Protein AF-A0A8H3F7N0-F1 (afdb_monomer_lite)

Secondary structure (DSSP, 8-state):
-------------------------------------PPPPPPPPPPPPP---------TT-PPPPPSSPPPSSPPPPTT-S----TTGGGTTSHHHHHHHHHHHTTS-HHHHHHHHHHHHHHS-SHHHHHT--HHHHHHHHGGGS-HHHHHHHHHHHHHHHHHS---TT-BEE-TT-SSTTTTTTS-GGGPSB--TTT--S-EETTTTSTT--HHHHHHHHHHTHHHHHTPPTT---SS--HHHHHHHS-GGGG---SSHHHHHHHHHHHHTTTEEE-TTT--EEEPPHHHHHHHHTT--SEE--SSSSEESS-------

Radius of gyration: 32.96 Å; chains: 1; bounding box: 107×78×88 Å

Structure (mmCIF, N/CA/C/O backbone):
data_AF-A0A8H3F7N0-F1
#
_entry.id   AF-A0A8H3F7N0-F1
#
loop_
_atom_site.group_PDB
_atom_site.id
_atom_site.type_symbol
_atom_site.label_atom_id
_atom_site.label_alt_id
_atom_site.label_comp_id
_atom_site.label_asym_id
_atom_site.label_entity_id
_atom_site.label_seq_id
_atom_site.pdbx_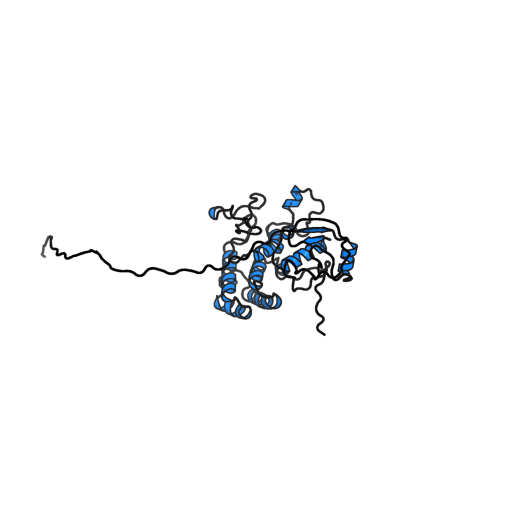PDB_ins_code
_atom_site.Cartn_x
_atom_site.Cartn_y
_atom_site.Cartn_z
_atom_site.occupancy
_atom_site.B_iso_or_equiv
_atom_site.auth_seq_id
_atom_site.auth_comp_id
_atom_site.auth_asym_id
_atom_site.auth_atom_id
_atom_site.pdbx_PDB_model_num
ATOM 1 N N . MET A 1 1 ? -67.479 21.798 58.609 1.00 41.59 1 MET A N 1
ATOM 2 C CA . MET A 1 1 ? -66.137 21.554 58.041 1.00 41.59 1 MET A CA 1
ATOM 3 C C . MET A 1 1 ? -65.987 22.523 56.866 1.00 41.59 1 MET A C 1
ATOM 5 O O . MET A 1 1 ? -66.362 22.165 55.765 1.00 41.59 1 MET A O 1
ATOM 9 N N . SER A 1 2 ? -65.732 23.827 57.047 1.00 33.53 2 SER A N 1
ATOM 10 C CA . SER A 1 2 ? -64.702 24.494 57.881 1.00 33.53 2 SER A CA 1
ATOM 11 C C . SER A 1 2 ? -63.300 24.212 57.307 1.00 33.53 2 SER A C 1
ATOM 13 O O . SER A 1 2 ? -62.931 23.046 57.300 1.00 33.53 2 SER A O 1
ATOM 15 N N . LEU A 1 3 ? -62.494 25.171 56.815 1.00 32.59 3 LEU A N 1
ATOM 16 C CA . LEU A 1 3 ? -62.571 26.650 56.831 1.00 32.59 3 LEU A CA 1
ATOM 17 C C . LEU A 1 3 ? -61.888 27.304 55.597 1.00 32.59 3 LEU A C 1
ATOM 19 O O . LEU A 1 3 ? -61.113 26.666 54.893 1.00 32.59 3 LEU A O 1
ATOM 23 N N . ASN A 1 4 ? -62.169 28.598 55.383 1.00 29.16 4 ASN A N 1
ATOM 24 C CA . ASN A 1 4 ? -61.556 29.494 54.381 1.00 29.16 4 ASN A CA 1
ATOM 25 C C . ASN A 1 4 ? -60.094 29.890 54.690 1.00 29.16 4 ASN A C 1
ATOM 27 O O . ASN A 1 4 ? -59.691 29.834 55.851 1.00 29.16 4 ASN A O 1
ATOM 31 N N . THR A 1 5 ? -59.396 30.452 53.680 1.00 34.06 5 THR A N 1
ATOM 32 C CA . THR A 1 5 ? -58.559 31.702 53.668 1.00 34.06 5 THR A CA 1
ATOM 33 C C . THR A 1 5 ? -57.443 31.546 52.607 1.00 34.06 5 THR A C 1
ATOM 35 O O . THR A 1 5 ? -56.756 30.536 52.645 1.00 34.06 5 THR A O 1
ATOM 38 N N . THR A 1 6 ? -57.149 32.374 51.587 1.00 33.41 6 THR A N 1
ATOM 39 C CA . THR A 1 6 ? -57.412 33.776 51.151 1.00 33.41 6 THR A CA 1
ATOM 40 C C . THR A 1 6 ? -56.150 34.672 51.159 1.00 33.41 6 THR A C 1
ATOM 42 O O . THR A 1 6 ? -55.725 35.126 52.210 1.00 33.41 6 THR A O 1
ATOM 45 N N . ARG A 1 7 ? -55.675 35.019 49.941 1.00 28.33 7 ARG A N 1
ATOM 46 C CA . ARG A 1 7 ? -54.861 36.195 49.496 1.00 28.33 7 ARG A CA 1
ATOM 47 C C . ARG A 1 7 ? -53.417 36.467 50.003 1.00 28.33 7 ARG A C 1
ATOM 49 O O . ARG A 1 7 ? -53.083 36.346 51.169 1.00 28.33 7 ARG A O 1
ATOM 56 N N . ALA A 1 8 ? -52.606 36.987 49.066 1.00 33.06 8 ALA A N 1
ATOM 57 C CA . ALA A 1 8 ? -51.305 37.675 49.243 1.00 33.06 8 ALA A CA 1
ATOM 58 C C . ALA A 1 8 ? -51.489 39.195 49.554 1.00 33.06 8 ALA A C 1
ATOM 60 O O . ALA A 1 8 ? -52.635 39.643 49.416 1.00 33.06 8 ALA A O 1
ATOM 61 N N . PRO A 1 9 ? -50.452 40.029 49.892 1.00 38.28 9 PRO A N 1
ATOM 62 C CA . PRO A 1 9 ? -49.476 40.538 48.883 1.00 38.28 9 PRO A CA 1
ATOM 63 C C . PRO A 1 9 ? -48.077 41.113 49.339 1.00 38.28 9 PRO A C 1
ATOM 65 O O . PRO A 1 9 ? -47.864 41.484 50.481 1.00 38.28 9 PRO A O 1
ATOM 68 N N . ARG A 1 10 ? -47.170 41.298 48.352 1.00 27.52 10 ARG A N 1
ATOM 69 C CA . ARG A 1 10 ? -46.167 42.394 48.092 1.00 27.52 10 ARG A CA 1
ATOM 70 C C . ARG A 1 10 ? -45.321 43.118 49.198 1.00 27.52 10 ARG A C 1
ATOM 72 O O . ARG A 1 10 ? -45.879 43.844 50.007 1.00 27.52 10 ARG A O 1
ATOM 79 N N . ARG A 1 11 ? -44.002 43.243 48.880 1.00 27.66 11 ARG A N 1
ATOM 80 C CA . ARG A 1 11 ? -43.131 44.469 48.690 1.00 27.66 11 ARG A CA 1
ATOM 81 C C . ARG A 1 11 ? -41.960 44.812 49.664 1.00 27.66 11 ARG A C 1
ATOM 83 O O . ARG A 1 11 ? -42.190 45.040 50.839 1.00 27.66 11 ARG A O 1
ATOM 90 N N . SER A 1 12 ? -40.793 45.111 49.044 1.00 26.67 12 SER A N 1
ATOM 91 C CA . SER A 1 12 ? -39.689 46.041 49.456 1.00 26.67 12 SER A CA 1
ATOM 92 C C . SER A 1 12 ? -38.805 45.652 50.670 1.00 26.67 12 SER A C 1
ATOM 94 O O . SER A 1 12 ? -39.272 44.923 51.526 1.00 26.67 12 SER A O 1
ATOM 96 N N . ALA A 1 13 ? -37.528 46.061 50.842 1.00 29.11 13 ALA A N 1
ATOM 97 C CA . ALA A 1 13 ? -36.548 46.917 50.117 1.00 29.11 13 ALA A CA 1
ATOM 98 C C . ALA A 1 13 ? -35.110 46.319 50.290 1.00 29.11 13 ALA A C 1
ATOM 100 O O . ALA A 1 13 ? -34.875 45.630 51.272 1.00 29.11 13 ALA A O 1
ATOM 101 N N . ARG A 1 14 ? -34.176 46.336 49.317 1.00 28.34 14 ARG A N 1
ATOM 102 C CA . ARG A 1 14 ? -33.180 47.382 48.933 1.00 28.34 14 ARG A CA 1
ATOM 103 C C . ARG A 1 14 ? -32.263 47.951 50.046 1.00 28.34 14 ARG A C 1
ATOM 105 O O . ARG A 1 14 ? -32.747 48.704 50.878 1.00 28.34 14 ARG A O 1
ATOM 112 N N . ILE A 1 15 ? -30.942 47.745 49.903 1.00 29.36 15 ILE A N 1
ATOM 113 C CA . ILE A 1 15 ? -29.834 48.718 50.123 1.00 29.36 15 ILE A CA 1
ATOM 114 C C . ILE A 1 15 ? -28.578 48.239 49.331 1.00 29.36 15 ILE A C 1
ATOM 116 O O . ILE A 1 15 ? -28.628 47.127 48.801 1.00 29.36 15 ILE A O 1
ATOM 120 N N . ALA A 1 16 ? -27.580 49.104 49.048 1.00 28.61 16 ALA A N 1
ATOM 121 C CA . ALA A 1 16 ? -26.996 49.139 47.685 1.00 28.61 16 ALA A CA 1
ATOM 122 C C . ALA A 1 16 ? -25.509 49.561 47.439 1.00 28.61 16 ALA A C 1
ATOM 124 O O . ALA A 1 16 ? -25.199 49.870 46.289 1.00 28.61 16 ALA A O 1
ATOM 125 N N . GLU A 1 17 ? -24.590 49.614 48.410 1.00 27.77 17 GLU A N 1
ATOM 126 C CA . GLU A 1 17 ? -23.192 50.090 48.190 1.00 27.77 17 GLU A CA 1
ATOM 127 C C . GLU A 1 17 ? -22.273 48.967 47.658 1.00 27.77 17 GLU A C 1
ATOM 129 O O . GLU A 1 17 ? -22.231 47.893 48.248 1.00 27.77 17 GLU A O 1
ATOM 134 N N . ASN A 1 18 ? -21.528 49.035 46.546 1.00 28.06 18 ASN A N 1
ATOM 135 C CA . ASN A 1 18 ? -21.181 50.068 45.556 1.00 28.06 18 ASN A CA 1
ATOM 136 C C . ASN A 1 18 ? -20.202 51.171 46.001 1.00 28.06 18 ASN A C 1
ATOM 138 O O . ASN A 1 18 ? -20.559 52.000 46.825 1.00 28.06 18 ASN A O 1
ATOM 142 N N . VAL A 1 19 ? -19.016 51.176 45.365 1.00 29.83 19 VAL A N 1
ATOM 143 C CA . VAL A 1 19 ? -18.145 52.296 44.911 1.00 29.83 19 VAL A CA 1
ATOM 144 C C . VAL A 1 19 ? -16.754 51.698 44.613 1.00 29.83 19 VAL A C 1
ATOM 146 O O . VAL A 1 19 ? -16.294 50.827 45.337 1.00 29.83 19 VAL A O 1
ATOM 149 N N . SER A 1 20 ? -15.935 52.168 43.675 1.00 26.17 20 SER A N 1
ATOM 150 C CA . SER A 1 20 ? -16.026 52.389 42.224 1.00 26.17 20 SER A CA 1
ATOM 151 C C . SER A 1 20 ? -14.629 52.872 41.771 1.00 26.17 20 SER A C 1
ATOM 153 O O . SER A 1 20 ? -13.867 53.403 42.570 1.00 26.17 20 SER A O 1
ATOM 155 N N . LYS A 1 21 ? -14.288 52.670 40.493 1.00 28.95 21 LYS A N 1
ATOM 156 C CA . LYS A 1 21 ? -13.026 53.051 39.810 1.00 28.95 21 LYS A CA 1
ATOM 157 C C . LYS A 1 21 ? -12.481 54.460 40.152 1.00 28.95 21 LYS A C 1
ATOM 159 O O . LYS A 1 21 ? -13.282 55.385 40.130 1.00 28.95 21 LYS A O 1
ATOM 164 N N . SER A 1 22 ? -11.146 54.638 40.170 1.00 24.64 22 SER A N 1
ATOM 165 C CA . SER A 1 22 ? -10.404 55.508 39.208 1.00 24.64 22 SER A CA 1
ATOM 166 C C . SER A 1 22 ? -8.883 55.616 39.471 1.00 24.64 22 SER A C 1
ATOM 168 O O . SER A 1 22 ? -8.436 55.547 40.608 1.00 24.64 22 SER A O 1
ATOM 170 N N . VAL A 1 23 ? -8.115 55.825 38.392 1.00 30.45 23 VAL A N 1
ATOM 171 C CA . VAL A 1 23 ? -6.657 56.110 38.288 1.00 30.45 23 VAL A CA 1
ATOM 172 C C . VAL A 1 23 ? -6.469 57.637 38.116 1.00 30.45 23 VAL A C 1
ATOM 174 O O . VAL A 1 23 ? -7.362 58.214 37.486 1.00 30.45 23 VAL A O 1
ATOM 177 N N . PRO A 1 24 ? -5.431 58.316 38.677 1.00 32.12 24 PRO A N 1
ATOM 178 C CA . PRO A 1 24 ? -4.268 58.756 37.852 1.00 32.12 24 PRO A CA 1
ATOM 179 C C . PRO A 1 24 ? -2.892 59.004 38.563 1.00 32.12 24 PRO A C 1
ATOM 181 O O . PRO A 1 24 ? -2.870 59.356 39.732 1.00 32.12 24 PRO A O 1
ATOM 184 N N . GLU A 1 25 ? -1.784 58.878 37.791 1.00 24.52 25 GLU A N 1
ATOM 185 C CA . GLU A 1 25 ? -0.626 59.834 37.667 1.00 24.52 25 GLU A CA 1
ATOM 186 C C . GLU A 1 25 ? 0.273 60.140 38.921 1.00 24.52 25 GLU A C 1
ATOM 188 O O . GLU A 1 25 ? -0.219 60.170 40.037 1.00 24.52 25 GLU A O 1
ATOM 193 N N . SER A 1 26 ? 1.611 60.347 38.904 1.00 26.59 26 SER A N 1
ATOM 194 C CA . SER A 1 26 ? 2.668 60.565 37.878 1.00 26.59 26 SER A CA 1
ATOM 195 C C . SER A 1 26 ? 4.088 60.106 38.336 1.00 26.59 26 SER A C 1
ATOM 197 O O . SER A 1 26 ? 4.331 59.898 39.521 1.00 26.59 26 SER A O 1
ATOM 199 N N . LEU A 1 27 ? 5.048 60.020 37.394 1.00 25.95 27 LEU A N 1
ATOM 200 C CA . LEU A 1 27 ? 6.510 59.796 37.583 1.00 25.95 27 LEU A CA 1
ATOM 201 C C . LEU A 1 27 ? 7.270 61.070 38.050 1.00 25.95 27 LEU A C 1
ATOM 203 O O . LEU A 1 27 ? 6.672 62.148 38.014 1.00 25.95 27 LEU A O 1
ATOM 207 N N . PRO A 1 28 ? 8.546 60.978 38.509 1.00 35.41 28 PRO A N 1
ATOM 208 C CA . PRO A 1 28 ? 9.755 61.023 37.632 1.00 35.41 28 PRO A CA 1
ATOM 209 C C . PRO A 1 28 ? 10.904 60.066 38.123 1.00 35.41 28 PRO A C 1
ATOM 211 O O . PRO A 1 28 ? 10.713 59.404 39.137 1.00 35.41 28 PRO A O 1
ATOM 214 N N . THR A 1 29 ? 12.094 59.855 37.516 1.00 26.27 29 THR A N 1
ATOM 215 C CA . THR A 1 29 ? 12.750 60.287 36.248 1.00 26.27 29 THR A CA 1
ATOM 216 C C . THR A 1 29 ? 13.808 59.250 35.758 1.00 26.27 29 THR A C 1
ATOM 218 O O . THR A 1 29 ? 14.231 58.379 36.507 1.00 26.27 29 THR A O 1
ATOM 221 N N . GLU A 1 30 ? 14.230 59.386 34.492 1.00 24.66 30 GLU A N 1
ATOM 222 C CA . GLU A 1 30 ? 15.550 59.125 33.845 1.00 24.66 30 GLU A CA 1
ATOM 223 C C . GLU A 1 30 ? 16.615 58.127 34.379 1.00 24.66 30 GLU A C 1
ATOM 225 O O . GLU A 1 30 ? 17.180 58.293 35.452 1.00 24.66 30 GLU A O 1
ATOM 230 N N . ILE A 1 31 ? 17.065 57.232 33.477 1.00 27.64 31 ILE A N 1
ATOM 231 C CA . ILE A 1 31 ? 18.358 57.317 32.741 1.00 27.64 31 ILE A CA 1
ATOM 232 C C . ILE A 1 31 ? 18.189 56.629 31.360 1.00 27.64 31 ILE A C 1
ATOM 234 O O . ILE A 1 31 ? 17.366 55.726 31.208 1.00 27.64 31 ILE A O 1
ATOM 238 N N . SER A 1 32 ? 18.915 57.095 30.334 1.00 28.97 32 SER A N 1
ATOM 239 C CA . SER A 1 32 ? 18.781 56.697 28.911 1.00 28.97 32 SER A CA 1
ATOM 240 C C . SER A 1 32 ? 19.976 55.821 28.416 1.00 28.97 32 SER A C 1
ATOM 242 O O . SER A 1 32 ? 20.735 55.361 29.267 1.00 28.97 32 SER A O 1
ATOM 244 N N . PRO A 1 33 ? 20.142 55.428 27.125 1.00 31.34 33 PRO A N 1
ATOM 245 C CA . PRO A 1 33 ? 20.271 54.000 26.801 1.00 31.34 33 PRO A CA 1
ATOM 246 C C . PRO A 1 33 ? 21.566 53.588 26.068 1.00 31.34 33 PRO A C 1
ATOM 248 O O . PRO A 1 33 ? 22.219 54.403 25.420 1.00 31.34 33 PRO A O 1
ATOM 251 N N . GLU A 1 34 ? 21.853 52.279 26.018 1.00 26.64 34 GLU A N 1
ATOM 252 C CA . GLU A 1 34 ? 22.943 51.731 25.193 1.00 26.64 34 GLU A CA 1
ATOM 253 C C . GLU A 1 34 ? 22.509 50.559 24.278 1.00 26.64 34 GLU A C 1
ATOM 255 O O . GLU A 1 34 ? 21.764 49.653 24.652 1.00 26.64 34 GLU A O 1
ATOM 260 N N . LYS A 1 35 ? 22.993 50.595 23.031 1.00 27.69 35 LYS A N 1
ATOM 261 C CA . LYS A 1 35 ? 23.023 49.511 22.019 1.00 27.69 35 LYS A CA 1
ATOM 262 C C . LYS A 1 35 ? 24.520 49.240 21.717 1.00 27.69 35 LYS A C 1
ATOM 264 O O . LYS A 1 35 ? 25.315 50.090 22.099 1.00 27.69 35 LYS A O 1
ATOM 269 N N . PRO A 1 36 ? 24.961 48.221 20.933 1.00 32.16 36 PRO A N 1
ATOM 270 C CA . PRO A 1 36 ? 24.221 47.208 20.161 1.00 32.16 36 PRO A CA 1
ATOM 271 C C . PRO A 1 36 ? 24.813 45.770 20.267 1.00 32.16 36 PRO A C 1
ATOM 273 O O . PRO A 1 36 ? 25.839 45.552 20.899 1.00 32.16 36 PRO A O 1
ATOM 276 N N . ARG A 1 37 ? 24.290 44.808 19.479 1.00 27.02 37 ARG A N 1
ATOM 277 C CA . ARG A 1 37 ? 25.086 44.102 18.433 1.00 27.02 37 ARG A CA 1
ATOM 278 C C . ARG A 1 37 ? 24.224 43.211 17.525 1.00 27.02 37 ARG A C 1
ATOM 280 O O . ARG A 1 37 ? 23.388 42.440 17.977 1.00 27.02 37 ARG A O 1
ATOM 287 N N . LYS A 1 38 ? 24.444 43.330 16.210 1.00 27.08 38 LYS A N 1
ATOM 288 C CA . LYS A 1 38 ? 23.781 42.541 15.152 1.00 27.08 38 LYS A CA 1
ATOM 289 C C . LYS A 1 38 ? 24.602 41.277 14.857 1.00 27.08 38 LYS A C 1
ATOM 291 O O . LYS A 1 38 ? 25.827 41.359 14.803 1.00 27.08 38 LYS A O 1
ATOM 296 N N . ARG A 1 39 ? 23.952 40.134 14.602 1.00 28.72 39 ARG A N 1
ATOM 297 C CA . ARG A 1 39 ? 24.631 38.928 14.078 1.00 28.72 39 ARG A CA 1
ATOM 298 C C . ARG A 1 39 ? 25.010 39.133 12.593 1.00 28.72 39 ARG A C 1
ATOM 300 O O . ARG A 1 39 ? 24.227 39.751 11.868 1.00 28.72 39 ARG A O 1
ATOM 307 N N . PRO A 1 40 ? 26.188 38.673 12.130 1.00 26.94 40 PRO A N 1
ATOM 308 C CA . PRO A 1 40 ? 26.703 39.018 10.804 1.00 26.94 40 PRO A CA 1
ATOM 309 C C . PRO A 1 40 ? 26.025 38.251 9.655 1.00 26.94 40 PRO A C 1
ATOM 311 O O . PRO A 1 40 ? 25.775 37.052 9.745 1.00 26.94 40 PRO A O 1
ATOM 314 N N . ARG A 1 41 ? 25.800 38.952 8.534 1.00 25.02 41 ARG A N 1
ATOM 315 C CA . ARG A 1 41 ? 25.488 38.358 7.222 1.00 25.02 41 ARG A CA 1
ATOM 316 C C . ARG A 1 41 ? 26.750 37.728 6.626 1.00 25.02 41 ARG A C 1
ATOM 318 O O . ARG A 1 41 ? 27.740 38.433 6.431 1.00 25.02 41 ARG A O 1
ATOM 325 N N . THR A 1 42 ? 26.697 36.457 6.239 1.00 28.25 42 THR A N 1
ATOM 326 C CA . THR A 1 42 ? 27.694 35.852 5.340 1.00 28.25 42 THR A CA 1
ATOM 327 C C . THR A 1 42 ? 27.458 36.285 3.887 1.00 28.25 42 THR A C 1
ATOM 329 O O . THR A 1 42 ? 26.340 36.612 3.485 1.00 28.25 42 THR A O 1
ATOM 332 N N . LYS A 1 43 ? 28.547 36.391 3.119 1.00 29.06 43 LYS A N 1
ATOM 333 C CA . LYS A 1 43 ? 28.613 37.165 1.867 1.00 29.06 43 LYS A CA 1
ATOM 334 C C . LYS A 1 43 ? 28.104 36.377 0.651 1.00 29.06 43 LYS A C 1
ATOM 336 O O . LYS A 1 43 ? 28.352 35.179 0.544 1.00 29.06 43 LYS A O 1
ATOM 341 N N . LYS A 1 44 ? 27.483 37.080 -0.308 1.00 25.22 44 LYS A N 1
ATOM 342 C CA . LYS A 1 44 ? 27.328 36.594 -1.694 1.00 25.22 44 LYS A CA 1
ATOM 343 C C . LYS A 1 44 ? 28.722 36.322 -2.284 1.00 25.22 44 LYS A C 1
ATOM 345 O O . LYS A 1 44 ? 29.622 37.133 -2.072 1.00 25.22 44 LYS A O 1
ATOM 350 N N . LYS A 1 45 ? 28.884 35.232 -3.041 1.00 29.12 45 LYS A N 1
ATOM 351 C CA . LYS A 1 45 ? 30.021 35.042 -3.959 1.00 29.12 45 LYS A CA 1
ATOM 352 C C . LYS A 1 45 ? 29.588 35.424 -5.376 1.00 29.12 45 LYS A C 1
ATOM 354 O O . LYS A 1 45 ? 28.487 35.073 -5.792 1.00 29.12 45 LYS A O 1
ATOM 359 N N . THR A 1 46 ? 30.449 36.157 -6.069 1.00 26.75 46 THR A N 1
ATOM 360 C CA . THR A 1 46 ? 30.282 36.609 -7.459 1.00 26.75 46 THR A CA 1
ATOM 361 C C . THR A 1 46 ? 30.888 35.575 -8.415 1.00 26.75 46 THR A C 1
ATOM 363 O O . THR A 1 46 ? 31.845 34.900 -8.033 1.00 26.75 46 THR A O 1
ATOM 366 N N . LEU A 1 47 ? 30.355 35.448 -9.634 1.00 28.86 47 LEU A N 1
ATOM 367 C CA . LEU A 1 47 ? 30.974 34.657 -10.708 1.00 28.86 47 LEU A CA 1
ATOM 368 C C . LEU A 1 47 ? 32.186 35.403 -11.312 1.00 28.86 47 LEU A C 1
ATOM 370 O O . LEU A 1 47 ? 32.112 36.626 -11.448 1.00 28.86 47 LEU A O 1
ATOM 374 N N . PRO A 1 48 ? 33.250 34.695 -11.732 1.00 33.50 48 PRO A N 1
ATOM 375 C CA . PRO A 1 48 ? 34.174 35.149 -12.771 1.00 33.50 48 PRO A CA 1
ATOM 376 C C . PRO A 1 48 ? 33.657 34.780 -14.188 1.00 33.50 48 PRO A C 1
ATOM 378 O O . PRO A 1 48 ? 32.752 33.948 -14.300 1.00 33.50 48 PRO A O 1
ATOM 381 N N . PRO A 1 49 ? 34.178 35.411 -15.260 1.00 30.22 49 PRO A N 1
ATOM 382 C CA . PRO A 1 49 ? 33.719 35.213 -16.640 1.00 30.22 49 PRO A CA 1
ATOM 383 C C . PRO A 1 49 ? 34.328 33.971 -17.317 1.00 30.22 49 PRO A C 1
ATOM 385 O O . PRO A 1 49 ? 35.199 33.310 -16.757 1.00 30.22 49 PRO A O 1
ATOM 388 N N . ALA A 1 50 ? 33.848 33.672 -18.526 1.00 31.27 50 ALA A N 1
ATOM 389 C CA . ALA A 1 50 ? 34.260 32.530 -19.341 1.00 31.27 50 ALA A CA 1
ATOM 390 C C . ALA A 1 50 ? 35.404 32.863 -20.313 1.00 31.27 50 ALA A C 1
ATOM 392 O O . ALA A 1 50 ? 35.390 33.939 -20.913 1.00 31.27 50 ALA A O 1
ATOM 393 N N . SER A 1 51 ? 36.294 31.892 -20.533 1.00 29.95 51 SER A N 1
ATOM 394 C CA . SER A 1 51 ? 37.058 31.710 -21.775 1.00 29.95 51 SER A CA 1
ATOM 395 C C . SER A 1 51 ? 37.701 30.314 -21.822 1.00 29.95 51 SER A C 1
ATOM 397 O O . SER A 1 51 ? 38.370 29.920 -20.869 1.00 29.95 51 SER A O 1
ATOM 399 N N . ASP A 1 52 ? 37.519 29.665 -22.971 1.00 28.84 52 ASP A N 1
ATOM 400 C CA . ASP A 1 52 ? 38.403 28.690 -23.628 1.00 28.84 52 ASP A CA 1
ATOM 401 C C . ASP A 1 52 ? 38.488 27.230 -23.132 1.00 28.84 52 ASP A C 1
ATOM 403 O O . ASP A 1 52 ? 38.024 26.851 -22.057 1.00 28.84 52 ASP A O 1
ATOM 407 N N . GLU A 1 53 ? 38.955 26.392 -24.062 1.00 41.03 53 GLU A N 1
ATOM 408 C CA . GLU A 1 53 ? 38.705 24.953 -24.181 1.00 41.03 53 GLU A CA 1
ATOM 409 C C . GLU A 1 53 ? 39.820 24.109 -23.541 1.00 41.03 53 GLU A C 1
ATOM 411 O O . GLU A 1 53 ? 40.997 24.350 -23.797 1.00 41.03 53 GLU A O 1
ATOM 416 N N . GLU A 1 54 ? 39.462 23.056 -22.797 1.00 30.28 54 GLU A N 1
ATOM 417 C CA . GLU A 1 54 ? 40.382 21.961 -22.452 1.00 30.28 54 GLU A CA 1
ATOM 418 C C . GLU A 1 54 ? 39.694 20.600 -22.652 1.00 30.28 54 GLU A C 1
ATOM 420 O O . GLU A 1 54 ? 38.541 20.393 -22.258 1.00 30.28 54 GLU A O 1
ATOM 425 N N . GLU A 1 55 ? 40.412 19.669 -23.284 1.00 34.19 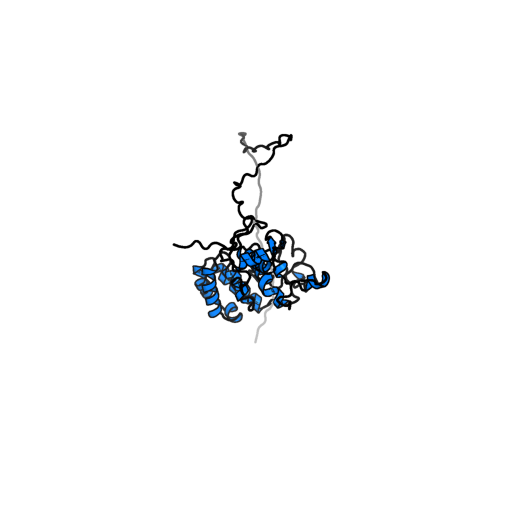55 GLU A N 1
ATOM 426 C CA . GLU A 1 55 ? 39.996 18.278 -23.470 1.00 34.19 55 GLU A CA 1
ATOM 427 C C . GLU A 1 55 ? 39.849 17.572 -22.114 1.00 34.19 55 GLU A C 1
ATOM 429 O O . GLU A 1 55 ? 40.783 17.538 -21.312 1.00 34.19 55 GLU A O 1
ATOM 434 N N . ILE A 1 56 ? 38.692 16.955 -21.857 1.00 30.88 56 ILE A N 1
ATOM 435 C CA . ILE A 1 56 ? 38.497 16.141 -20.651 1.00 30.88 56 ILE A CA 1
ATOM 436 C C . ILE A 1 56 ? 38.855 14.690 -20.971 1.00 30.88 56 ILE A C 1
ATOM 438 O O . ILE A 1 56 ? 38.031 13.920 -21.471 1.00 30.88 56 ILE A O 1
ATOM 442 N N . ASP A 1 57 ? 40.099 14.340 -20.648 1.00 28.62 57 ASP A N 1
ATOM 443 C CA . ASP A 1 57 ? 40.584 12.962 -20.588 1.00 28.62 57 ASP A CA 1
ATOM 444 C C . ASP A 1 57 ? 39.740 12.121 -19.602 1.00 28.62 57 ASP A C 1
ATOM 446 O O . ASP A 1 57 ? 39.184 12.621 -18.616 1.00 28.62 57 ASP A O 1
ATOM 450 N N . ALA A 1 58 ? 39.591 10.830 -19.888 1.00 37.22 58 ALA A N 1
ATOM 451 C CA . ALA A 1 58 ? 38.584 9.968 -19.278 1.00 37.22 58 ALA A CA 1
ATOM 452 C C . ALA A 1 58 ? 39.011 9.423 -17.899 1.00 37.22 58 ALA A C 1
ATOM 454 O O . ALA A 1 58 ? 39.270 8.228 -17.737 1.00 37.22 58 ALA A O 1
ATOM 455 N N . ASP A 1 59 ? 39.032 10.288 -16.880 1.00 30.41 59 ASP A N 1
ATOM 456 C CA . ASP A 1 59 ? 39.350 9.900 -15.499 1.00 30.41 59 ASP A CA 1
ATOM 457 C C . ASP A 1 59 ? 38.302 8.932 -14.902 1.00 30.41 59 ASP A C 1
ATOM 459 O O . ASP A 1 59 ? 37.201 9.297 -14.471 1.00 30.41 59 ASP A O 1
ATOM 463 N N . LEU A 1 60 ? 38.697 7.660 -14.827 1.00 42.69 60 LEU A N 1
ATOM 464 C CA . LEU A 1 60 ? 37.978 6.532 -14.234 1.00 42.69 60 LEU A CA 1
ATOM 465 C C . LEU A 1 60 ? 37.940 6.553 -12.684 1.00 42.69 60 LEU A C 1
ATOM 467 O O . LEU A 1 60 ? 37.937 5.493 -12.058 1.00 42.69 60 LEU A O 1
ATOM 471 N N . THR A 1 61 ? 37.878 7.724 -12.031 1.00 39.22 61 THR A N 1
ATOM 472 C CA . THR A 1 61 ? 37.880 7.828 -10.551 1.00 39.22 61 THR A CA 1
ATOM 473 C C . THR A 1 61 ? 36.743 8.648 -9.918 1.00 39.22 61 THR A C 1
ATOM 475 O O . THR A 1 61 ? 36.800 9.004 -8.733 1.00 39.22 61 THR A O 1
ATOM 478 N N . SER A 1 62 ? 35.623 8.876 -10.619 1.00 44.25 62 SER A N 1
ATOM 479 C CA . SER A 1 62 ? 34.443 9.489 -9.986 1.00 44.25 62 SER A CA 1
ATOM 480 C C . SER A 1 62 ? 33.867 8.598 -8.868 1.00 44.25 62 SER A C 1
ATOM 482 O O . SER A 1 62 ? 33.340 7.513 -9.130 1.00 44.25 62 SER A O 1
ATOM 484 N N . LYS A 1 63 ? 33.921 9.069 -7.613 1.00 38.38 63 LYS A N 1
ATOM 485 C CA . LYS A 1 63 ? 33.295 8.399 -6.454 1.00 38.38 63 LYS A CA 1
ATOM 486 C C . LYS A 1 63 ? 31.804 8.145 -6.733 1.00 38.38 63 LYS A C 1
ATOM 488 O O . LYS A 1 63 ? 31.140 9.069 -7.207 1.00 38.38 63 LYS A O 1
ATOM 493 N N . PRO A 1 64 ? 31.249 6.962 -6.398 1.00 43.62 64 PRO A N 1
ATOM 494 C CA . PRO A 1 64 ? 29.845 6.666 -6.663 1.00 43.62 64 PRO A CA 1
ATOM 495 C C . PRO A 1 64 ? 28.950 7.697 -5.969 1.00 43.62 64 PRO A C 1
ATOM 497 O O . PRO A 1 64 ? 29.064 7.934 -4.759 1.00 43.62 64 PRO A O 1
ATOM 500 N N . SER A 1 65 ? 28.072 8.332 -6.745 1.00 55.56 65 SER A N 1
ATOM 501 C CA . SER A 1 65 ? 27.095 9.276 -6.216 1.00 55.56 65 SER A CA 1
ATOM 502 C C . SER A 1 65 ? 26.186 8.561 -5.215 1.00 55.56 65 SER A C 1
ATOM 504 O O . SER A 1 65 ? 25.823 7.396 -5.385 1.00 55.56 65 SER A O 1
ATOM 506 N N . LYS A 1 66 ? 25.822 9.245 -4.122 1.00 55.81 66 LYS A N 1
ATOM 507 C CA . LYS A 1 66 ? 24.866 8.676 -3.162 1.00 55.81 66 LYS A CA 1
ATOM 508 C C . LYS A 1 66 ? 23.547 8.405 -3.900 1.00 55.81 66 LYS A C 1
ATOM 510 O O . LYS A 1 66 ? 23.070 9.319 -4.576 1.00 55.81 66 LYS A O 1
ATOM 515 N N . PRO A 1 67 ? 22.949 7.207 -3.772 1.00 60.62 67 PRO A N 1
ATOM 516 C CA . PRO A 1 67 ? 21.746 6.866 -4.519 1.00 60.62 67 PRO A CA 1
ATOM 517 C C . PRO A 1 67 ? 20.588 7.789 -4.121 1.00 60.62 67 PRO A C 1
ATOM 519 O O . PRO A 1 67 ? 20.427 8.126 -2.945 1.00 60.62 67 PRO A O 1
ATOM 522 N N . LEU A 1 68 ? 19.780 8.188 -5.108 1.00 64.00 68 LEU A N 1
ATOM 523 C CA . LEU A 1 68 ? 18.688 9.163 -4.949 1.00 64.00 68 LEU A CA 1
ATOM 524 C C . LEU A 1 68 ? 17.555 8.670 -4.026 1.00 64.00 68 LEU A C 1
ATOM 526 O O . LEU A 1 68 ? 16.788 9.465 -3.489 1.00 64.00 68 LEU A O 1
ATOM 530 N N . TYR A 1 69 ? 17.480 7.361 -3.806 1.00 69.38 69 TYR A N 1
ATOM 531 C CA . TYR A 1 69 ? 16.572 6.671 -2.893 1.00 69.38 69 TYR A CA 1
ATOM 532 C C . TYR A 1 69 ? 17.363 5.606 -2.121 1.00 69.38 69 TYR A C 1
ATOM 534 O O . TYR A 1 69 ? 18.460 5.189 -2.501 1.00 69.38 69 TYR A O 1
ATOM 542 N N . LYS A 1 70 ? 16.808 5.136 -1.003 1.00 76.19 70 LYS A N 1
ATOM 543 C CA . LYS A 1 70 ? 17.430 4.065 -0.218 1.00 76.19 70 LYS A CA 1
ATOM 544 C C . LYS A 1 70 ? 17.302 2.739 -0.969 1.00 76.19 70 LYS A C 1
ATOM 546 O O . LYS A 1 70 ? 16.208 2.405 -1.401 1.00 76.19 70 LYS A O 1
ATOM 551 N N . LEU A 1 71 ? 18.375 1.956 -1.064 1.00 79.44 71 LEU A N 1
ATOM 552 C CA . LEU A 1 71 ? 18.317 0.629 -1.685 1.00 79.44 71 LEU A CA 1
ATOM 553 C C . LEU A 1 71 ? 17.437 -0.351 -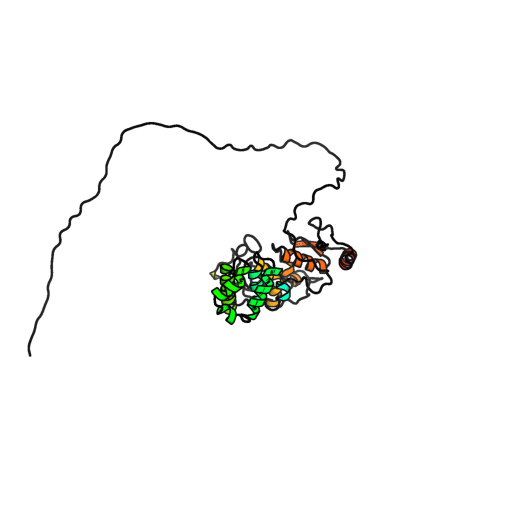0.879 1.00 79.44 71 LEU A C 1
ATOM 555 O O . LEU A 1 71 ? 17.306 -0.256 0.355 1.00 79.44 71 LEU A O 1
ATOM 559 N N . SER A 1 72 ? 16.831 -1.307 -1.588 1.00 79.62 72 SER A N 1
ATOM 560 C CA . SER A 1 72 ? 16.156 -2.465 -0.989 1.00 79.62 72 SER A CA 1
ATOM 561 C C . SER A 1 72 ? 17.119 -3.244 -0.085 1.00 79.62 72 SER A C 1
ATOM 563 O O . SER A 1 72 ? 18.336 -3.187 -0.238 1.00 79.62 72 SER A O 1
ATOM 565 N N . SER A 1 73 ? 16.564 -3.909 0.928 1.00 78.44 73 SER A N 1
ATOM 566 C CA . SER A 1 73 ? 17.302 -4.825 1.813 1.00 78.44 73 SER A CA 1
ATOM 567 C C . SER A 1 73 ? 16.857 -6.276 1.638 1.00 78.44 73 SER A C 1
ATOM 569 O O . SER A 1 73 ? 17.136 -7.109 2.497 1.00 78.44 73 SER A O 1
ATOM 571 N N . MET A 1 74 ? 16.125 -6.560 0.563 1.00 78.69 74 MET A N 1
ATOM 572 C CA . MET A 1 74 ? 15.776 -7.908 0.144 1.00 78.69 74 MET A CA 1
ATOM 573 C C . MET A 1 74 ? 16.698 -8.344 -0.992 1.00 78.69 74 MET A C 1
ATOM 575 O O . MET A 1 74 ? 17.240 -7.516 -1.726 1.00 78.69 74 MET A O 1
ATOM 579 N N . ASN A 1 75 ? 16.859 -9.656 -1.144 1.00 78.56 75 ASN A N 1
ATOM 580 C CA . ASN A 1 75 ? 17.481 -10.213 -2.335 1.00 78.56 75 ASN A CA 1
ATOM 581 C C . ASN A 1 75 ? 16.589 -9.866 -3.533 1.00 78.56 75 ASN A C 1
ATOM 583 O O . ASN A 1 75 ? 15.407 -10.209 -3.526 1.00 78.56 75 ASN A O 1
ATOM 587 N N . PHE A 1 76 ? 17.148 -9.220 -4.551 1.00 81.44 76 PHE A N 1
ATOM 588 C CA . PHE A 1 76 ? 16.458 -9.045 -5.824 1.00 81.44 76 PHE A CA 1
ATOM 589 C C . PHE A 1 76 ? 16.401 -10.423 -6.515 1.00 81.44 76 PHE A C 1
ATOM 591 O O . PHE A 1 76 ? 17.457 -11.026 -6.730 1.00 81.44 76 PHE A O 1
ATOM 598 N N . PRO A 1 77 ? 15.210 -10.988 -6.777 1.00 85.12 77 PRO A N 1
ATOM 599 C CA . PRO A 1 77 ? 15.090 -12.298 -7.389 1.00 85.12 77 PRO A CA 1
ATOM 600 C C . PRO A 1 77 ? 15.283 -12.208 -8.901 1.00 85.12 77 PRO A C 1
ATOM 602 O O . PRO A 1 77 ? 15.153 -11.148 -9.511 1.00 85.12 77 PRO A O 1
ATOM 605 N N . ASN A 1 78 ? 15.563 -13.358 -9.505 1.00 83.31 78 ASN A N 1
ATOM 606 C CA . ASN A 1 78 ? 15.681 -13.485 -10.949 1.00 83.31 78 ASN A CA 1
ATOM 607 C C . ASN A 1 78 ? 14.350 -13.134 -11.656 1.00 83.31 78 ASN A C 1
ATOM 609 O O . ASN A 1 78 ? 13.277 -13.173 -11.048 1.00 83.31 78 ASN A O 1
ATOM 613 N N . THR A 1 79 ? 14.398 -12.754 -12.932 1.00 83.06 79 THR A N 1
ATOM 614 C CA . THR A 1 79 ? 13.222 -12.325 -13.713 1.00 83.06 79 THR A CA 1
ATOM 615 C C . THR A 1 79 ? 12.300 -13.484 -14.107 1.00 83.06 79 THR A C 1
ATOM 617 O O . THR A 1 79 ? 11.116 -13.273 -14.379 1.00 83.06 79 THR A O 1
ATOM 620 N N . ASP A 1 80 ? 12.811 -14.712 -14.095 1.00 81.75 80 ASP A N 1
ATOM 621 C CA . ASP A 1 80 ? 12.042 -15.952 -14.250 1.00 81.75 80 ASP A CA 1
ATOM 622 C C . ASP A 1 80 ? 11.302 -16.377 -12.964 1.00 81.75 80 ASP A C 1
ATOM 624 O O . ASP A 1 80 ? 10.406 -17.221 -13.021 1.00 81.75 80 ASP A O 1
ATOM 628 N N . ALA A 1 81 ? 11.619 -15.778 -11.810 1.00 87.62 81 ALA A N 1
ATOM 629 C CA . ALA A 1 81 ? 10.997 -16.126 -10.540 1.00 87.62 81 ALA A CA 1
ATOM 630 C C . ALA A 1 81 ? 9.483 -15.853 -10.557 1.00 87.62 81 ALA A C 1
ATOM 632 O O . ALA A 1 81 ? 9.002 -14.847 -11.086 1.00 87.62 81 ALA A O 1
ATOM 633 N N . SER A 1 82 ? 8.716 -16.735 -9.914 1.00 88.94 82 SER A N 1
ATOM 634 C CA . SER A 1 82 ? 7.254 -16.629 -9.842 1.00 88.94 82 SER A CA 1
ATOM 635 C C . SER A 1 82 ? 6.758 -15.465 -8.977 1.00 88.94 82 SER A C 1
ATOM 637 O O . SER A 1 82 ? 5.659 -14.969 -9.204 1.00 88.94 82 SER A O 1
ATOM 639 N N . SER A 1 83 ? 7.562 -15.009 -8.012 1.00 91.88 83 SER A N 1
ATOM 640 C CA . SER A 1 83 ? 7.237 -13.904 -7.101 1.00 91.88 83 SER A CA 1
ATOM 641 C C . SER A 1 83 ? 8.490 -13.127 -6.707 1.00 91.88 83 SER A C 1
ATOM 643 O O . SER A 1 83 ? 9.575 -13.710 -6.629 1.00 91.88 83 SER A O 1
ATOM 645 N N . PHE A 1 84 ? 8.334 -11.848 -6.371 1.00 92.25 84 PHE A N 1
ATOM 646 C CA . PHE A 1 84 ? 9.409 -11.040 -5.791 1.00 92.25 84 PHE A CA 1
ATOM 647 C C . PHE A 1 84 ? 9.660 -11.371 -4.307 1.00 92.25 84 PHE A C 1
ATOM 649 O O . PHE A 1 84 ? 10.762 -11.211 -3.787 1.00 92.25 84 PHE A O 1
ATOM 656 N N . GLY A 1 85 ? 8.629 -11.852 -3.612 1.00 92.69 85 GLY A N 1
ATOM 657 C CA . GLY A 1 85 ? 8.674 -12.307 -2.228 1.00 92.69 85 GLY A CA 1
ATOM 658 C C . GLY A 1 85 ? 8.113 -11.321 -1.199 1.00 92.69 85 GLY A C 1
ATOM 659 O O . GLY A 1 85 ? 8.183 -11.635 -0.002 1.00 92.69 85 GLY A O 1
ATOM 660 N N . LEU A 1 86 ? 7.534 -10.190 -1.629 1.00 95.31 86 LEU A N 1
ATOM 661 C CA . LEU A 1 86 ? 6.934 -9.187 -0.737 1.00 95.31 86 LEU A CA 1
ATOM 662 C C . LEU A 1 86 ? 5.779 -9.769 0.090 1.00 95.31 86 LEU A C 1
ATOM 664 O O . LEU A 1 86 ? 5.081 -10.695 -0.322 1.00 95.31 86 LEU A O 1
ATOM 668 N N . ALA A 1 87 ? 5.543 -9.185 1.267 1.00 95.75 87 ALA A N 1
ATOM 669 C CA . ALA A 1 87 ? 4.397 -9.552 2.096 1.00 95.75 87 ALA A CA 1
ATOM 670 C C . ALA A 1 87 ? 3.070 -9.180 1.418 1.00 95.75 87 ALA A C 1
ATOM 672 O O . ALA A 1 87 ? 2.128 -9.960 1.461 1.00 95.75 87 ALA A O 1
ATOM 673 N N . GLN A 1 88 ? 3.015 -8.013 0.773 1.00 97.25 88 GLN A N 1
ATOM 674 C CA . GLN A 1 88 ? 1.828 -7.512 0.079 1.00 97.25 88 GLN A CA 1
ATOM 675 C C . GLN A 1 88 ? 1.473 -8.361 -1.147 1.00 97.25 88 GLN A C 1
ATOM 677 O O . GLN A 1 88 ? 0.309 -8.675 -1.341 1.00 97.25 88 GLN A O 1
ATOM 682 N N . GLU A 1 89 ? 2.477 -8.803 -1.909 1.00 95.69 89 GLU A N 1
ATOM 683 C CA . GLU A 1 89 ? 2.321 -9.727 -3.041 1.00 95.69 89 GLU A CA 1
ATOM 684 C C . GLU A 1 89 ? 1.672 -11.050 -2.600 1.00 95.69 89 GLU A C 1
ATOM 686 O O . GLU A 1 89 ? 0.700 -11.496 -3.195 1.00 95.69 89 GLU A O 1
ATOM 691 N N . LYS A 1 90 ? 2.143 -11.628 -1.488 1.00 95.25 90 LYS A N 1
ATOM 692 C CA . LYS A 1 90 ? 1.608 -12.877 -0.908 1.00 95.25 90 LYS A CA 1
ATOM 693 C C . LYS A 1 90 ? 0.238 -12.735 -0.240 1.00 95.25 90 LYS A C 1
ATOM 695 O O . LYS A 1 90 ? -0.359 -13.742 0.121 1.00 95.25 90 LYS A O 1
ATOM 700 N N . LEU A 1 91 ? -0.218 -11.506 -0.008 1.00 97.00 91 LEU A N 1
ATOM 701 C CA . LEU A 1 91 ? -1.492 -11.187 0.642 1.00 97.00 91 LEU A CA 1
ATOM 702 C C . LEU A 1 91 ? -2.479 -10.513 -0.323 1.00 97.00 91 LEU A C 1
ATOM 704 O O . LEU A 1 91 ? -3.551 -10.113 0.118 1.00 97.00 91 LEU A O 1
ATOM 708 N N . ALA A 1 92 ? -2.141 -10.380 -1.612 1.00 95.25 92 ALA A N 1
ATOM 709 C CA . ALA A 1 92 ? -2.904 -9.614 -2.603 1.00 95.25 92 ALA A CA 1
ATOM 710 C C . ALA A 1 92 ? -4.381 -10.042 -2.706 1.00 95.25 92 ALA A C 1
ATOM 712 O O . ALA A 1 92 ? -5.264 -9.198 -2.864 1.00 95.25 92 ALA A O 1
ATOM 713 N N . ASP A 1 93 ? -4.655 -11.339 -2.531 1.00 94.81 93 ASP A N 1
ATOM 714 C CA . ASP A 1 93 ? -6.006 -11.909 -2.523 1.00 94.81 93 ASP A CA 1
ATOM 715 C C . ASP A 1 93 ? -6.853 -11.538 -1.299 1.00 94.81 93 ASP A C 1
ATOM 717 O O . ASP A 1 93 ? -8.075 -11.678 -1.342 1.00 94.81 93 ASP A O 1
ATOM 721 N N . GLU A 1 94 ? -6.230 -11.028 -0.235 1.00 96.81 94 GLU A N 1
ATOM 722 C CA . GLU A 1 94 ? -6.862 -10.633 1.023 1.00 96.81 94 GLU A CA 1
ATOM 723 C C . GLU A 1 94 ? -6.559 -9.150 1.329 1.00 96.81 94 GLU A C 1
ATOM 725 O O . GLU A 1 94 ? -5.736 -8.842 2.199 1.00 96.81 94 GLU A O 1
ATOM 730 N N . PRO A 1 95 ? -7.207 -8.180 0.650 1.00 96.88 95 PRO A N 1
ATOM 731 C CA . PRO A 1 95 ? -6.720 -6.797 0.620 1.00 96.88 95 PRO A CA 1
ATOM 732 C C . PRO A 1 95 ? -6.683 -6.091 1.988 1.00 96.88 95 PRO A C 1
ATOM 734 O O . PRO A 1 95 ? -5.812 -5.256 2.233 1.00 96.88 95 PRO A O 1
ATOM 737 N N . LEU A 1 96 ? -7.555 -6.473 2.930 1.00 98.00 96 LEU A N 1
ATOM 738 C CA . LEU A 1 96 ? -7.463 -6.022 4.324 1.00 98.00 96 LEU A CA 1
ATOM 739 C C . LEU A 1 96 ? -6.136 -6.450 4.977 1.00 98.00 96 LEU A C 1
ATOM 741 O O . LEU A 1 96 ? -5.499 -5.651 5.667 1.00 98.00 96 LEU A O 1
ATOM 745 N N . LYS A 1 97 ? -5.685 -7.690 4.746 1.00 98.31 97 LYS A N 1
ATOM 746 C CA . LYS A 1 97 ? -4.412 -8.194 5.278 1.00 98.31 97 LYS A CA 1
ATOM 747 C C . LYS A 1 97 ? -3.215 -7.474 4.661 1.00 98.31 97 LYS A C 1
ATOM 749 O O . LYS A 1 97 ? -2.245 -7.247 5.381 1.00 98.31 97 LYS A O 1
ATOM 754 N N . VAL A 1 98 ? -3.293 -7.030 3.400 1.00 98.31 98 VAL A N 1
ATOM 755 C CA . VAL A 1 98 ? -2.278 -6.136 2.801 1.00 98.31 98 VAL A CA 1
ATOM 756 C C . VAL A 1 98 ? -2.161 -4.838 3.604 1.00 98.31 98 VAL A C 1
ATOM 758 O O . VAL A 1 98 ? -1.062 -4.482 4.032 1.00 98.31 98 VAL A O 1
ATOM 761 N N . LEU A 1 99 ? -3.280 -4.158 3.882 1.00 98.50 99 LEU A N 1
ATOM 762 C CA . LEU A 1 99 ? -3.258 -2.903 4.646 1.00 98.50 99 LEU A CA 1
ATOM 763 C C . LEU A 1 99 ? -2.782 -3.106 6.092 1.00 98.50 99 LEU A C 1
ATOM 765 O O . LEU A 1 99 ? -1.995 -2.305 6.603 1.00 98.50 99 LEU A O 1
ATOM 769 N N . LEU A 1 100 ? -3.199 -4.194 6.744 1.00 98.38 100 LEU A N 1
ATOM 770 C CA . LEU A 1 100 ? -2.722 -4.555 8.080 1.00 98.38 100 LEU A CA 1
ATOM 771 C C . LEU A 1 100 ? -1.210 -4.846 8.076 1.00 98.38 100 LEU A C 1
ATOM 773 O O . LEU A 1 100 ? -0.493 -4.338 8.940 1.00 98.38 100 LEU A O 1
ATOM 777 N N . ALA A 1 101 ? -0.688 -5.559 7.073 1.00 98.19 101 ALA A N 1
ATOM 778 C CA . ALA A 1 101 ? 0.751 -5.770 6.911 1.00 98.19 101 ALA A CA 1
ATOM 779 C C . ALA A 1 101 ? 1.515 -4.443 6.736 1.00 98.19 101 ALA A C 1
ATOM 781 O O . ALA A 1 101 ? 2.565 -4.261 7.355 1.00 98.19 101 ALA A O 1
ATOM 782 N N . CYS A 1 102 ? 0.973 -3.461 6.002 1.00 98.12 102 CYS A N 1
ATOM 783 C CA . CYS A 1 102 ? 1.574 -2.125 5.900 1.00 98.12 102 CYS A CA 1
ATOM 784 C C . CYS A 1 102 ? 1.722 -1.424 7.271 1.00 98.12 102 CYS A C 1
ATOM 786 O O . CYS A 1 102 ? 2.738 -0.763 7.520 1.00 98.12 102 CYS A O 1
ATOM 788 N N . VAL A 1 103 ? 0.774 -1.604 8.203 1.00 97.88 103 VAL A N 1
ATOM 789 C CA . VAL A 1 103 ? 0.876 -1.067 9.579 1.00 97.88 103 VAL A CA 1
ATOM 790 C C . VAL A 1 103 ? 2.038 -1.719 10.347 1.00 97.88 103 VAL A C 1
ATOM 792 O O . VAL A 1 103 ? 2.799 -1.032 11.040 1.00 97.88 103 VAL A O 1
ATOM 795 N N . PHE A 1 104 ? 2.235 -3.031 10.182 1.00 97.69 104 PHE A N 1
ATOM 796 C CA . PHE A 1 104 ? 3.352 -3.783 10.774 1.00 97.69 104 PHE A CA 1
ATOM 797 C C . PHE A 1 104 ? 4.715 -3.449 10.143 1.00 97.69 104 PHE A C 1
ATOM 799 O O . PHE A 1 104 ? 5.737 -3.471 10.831 1.00 97.69 104 PHE A O 1
ATOM 806 N N . LEU A 1 105 ? 4.752 -3.104 8.855 1.00 95.94 105 LEU A N 1
ATOM 807 C CA . LEU A 1 105 ? 5.969 -2.718 8.126 1.00 95.94 105 LEU A CA 1
ATOM 808 C C . LEU A 1 105 ? 6.376 -1.248 8.353 1.00 95.94 105 LEU A C 1
ATOM 810 O O . LEU A 1 105 ? 7.524 -0.872 8.117 1.00 95.94 105 LEU A O 1
ATOM 814 N N . THR A 1 106 ? 5.481 -0.408 8.885 1.00 92.50 106 THR A N 1
ATOM 815 C CA . THR A 1 106 ? 5.745 1.019 9.141 1.00 92.50 106 THR A CA 1
ATOM 816 C C . THR A 1 106 ? 6.892 1.212 10.143 1.00 92.50 106 THR A C 1
ATOM 818 O O . THR A 1 106 ? 6.686 1.121 11.351 1.00 92.50 106 THR A O 1
ATOM 821 N N . ARG A 1 107 ? 8.101 1.512 9.647 1.00 90.81 107 ARG A N 1
ATOM 822 C CA . ARG A 1 107 ? 9.357 1.676 10.416 1.00 90.81 107 ARG A CA 1
ATOM 823 C C . ARG A 1 107 ? 9.893 0.412 11.123 1.00 90.81 107 ARG A C 1
ATOM 825 O O . ARG A 1 107 ? 10.763 0.543 11.980 1.00 90.81 107 ARG A O 1
ATOM 832 N N . THR A 1 108 ? 9.474 -0.795 10.731 1.00 91.06 108 THR A N 1
ATOM 833 C CA . THR A 1 108 ? 10.044 -2.065 11.242 1.00 91.06 108 THR A CA 1
ATOM 834 C C . THR A 1 108 ? 10.381 -3.005 10.083 1.00 91.06 108 THR A C 1
ATOM 836 O O . THR A 1 108 ? 9.626 -3.098 9.122 1.00 91.06 108 THR A O 1
ATOM 839 N N . LYS A 1 109 ? 11.519 -3.713 10.158 1.00 91.38 109 LYS A N 1
ATOM 840 C CA . LYS A 1 109 ? 11.919 -4.693 9.131 1.00 91.38 109 LYS A CA 1
ATOM 841 C C . LYS A 1 109 ? 10.913 -5.848 9.066 1.00 91.38 109 LYS A C 1
ATOM 843 O O . LYS A 1 109 ? 10.602 -6.437 10.102 1.00 91.38 109 LYS A O 1
ATOM 848 N N . GLY A 1 110 ? 10.509 -6.237 7.855 1.00 91.38 110 GLY A N 1
ATOM 849 C CA . GLY A 1 110 ? 9.566 -7.340 7.630 1.00 91.38 110 GLY A CA 1
ATOM 850 C C . GLY A 1 110 ? 9.997 -8.678 8.242 1.00 91.38 110 GLY A C 1
ATOM 851 O O . GLY A 1 110 ? 9.150 -9.422 8.725 1.00 91.38 110 GLY A O 1
ATOM 852 N N . SER A 1 111 ? 11.303 -8.952 8.329 1.00 92.25 111 SER A N 1
ATOM 853 C CA . SER A 1 111 ? 11.830 -10.155 8.993 1.00 92.25 111 SER A CA 1
ATOM 8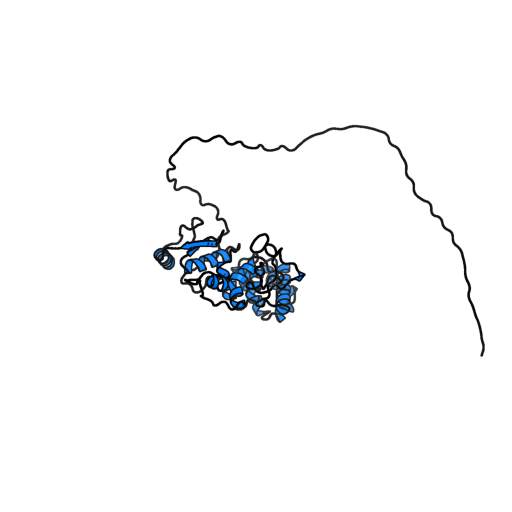54 C C . SER A 1 111 ? 11.448 -10.270 10.475 1.00 92.25 111 SER A C 1
ATOM 856 O O . SER A 1 111 ? 11.363 -11.382 10.985 1.00 92.25 111 SER A O 1
ATOM 858 N N . VAL A 1 112 ? 11.187 -9.146 11.153 1.00 94.81 112 VAL A N 1
ATOM 859 C CA . VAL A 1 112 ? 10.797 -9.099 12.573 1.00 94.81 112 VAL A CA 1
ATOM 860 C C . VAL A 1 112 ? 9.297 -8.839 12.733 1.00 94.81 112 VAL A C 1
ATOM 862 O O . VAL A 1 112 ? 8.667 -9.428 13.606 1.00 94.81 112 VAL A O 1
ATOM 865 N N . SER A 1 113 ? 8.689 -8.004 11.882 1.00 96.38 113 SER A N 1
ATOM 866 C CA . SER A 1 113 ? 7.265 -7.666 12.011 1.00 96.38 113 SER A CA 1
ATOM 867 C C . SER A 1 113 ? 6.305 -8.692 11.401 1.00 96.38 113 SER A C 1
ATOM 869 O O . SER A 1 113 ? 5.219 -8.887 11.944 1.00 96.38 113 SER A O 1
ATOM 871 N N . MET A 1 114 ? 6.679 -9.395 10.324 1.00 97.19 114 MET A N 1
ATOM 872 C CA . MET A 1 114 ? 5.789 -10.367 9.669 1.00 97.19 114 MET A CA 1
ATOM 873 C C . MET A 1 114 ? 5.517 -11.659 10.466 1.00 97.19 114 MET A C 1
ATOM 875 O O . MET A 1 114 ? 4.444 -12.233 10.280 1.00 97.19 114 MET A O 1
ATOM 879 N N . PRO A 1 115 ? 6.407 -12.166 11.344 1.00 97.88 115 PRO A N 1
ATOM 880 C CA . PRO A 1 115 ? 6.045 -13.194 12.323 1.00 97.88 115 PRO A CA 1
ATOM 881 C C . PRO A 1 115 ? 4.884 -12.763 13.233 1.00 97.88 115 PRO A C 1
ATOM 883 O O . PRO A 1 115 ? 3.877 -13.461 13.291 1.00 97.88 115 PRO A O 1
ATOM 886 N N . VAL A 1 116 ? 4.970 -11.580 13.851 1.00 98.25 116 VAL A N 1
ATOM 887 C CA . VAL A 1 116 ? 3.923 -11.056 14.751 1.00 98.25 116 VAL A CA 1
ATOM 888 C C . VAL A 1 116 ? 2.639 -10.717 13.985 1.00 98.25 116 VAL A C 1
ATOM 890 O O . VAL A 1 116 ? 1.546 -10.997 14.460 1.00 98.25 116 VAL A O 1
ATOM 893 N N . CYS A 1 117 ? 2.753 -10.179 12.766 1.00 98.12 117 CYS A N 1
ATOM 894 C CA . CYS A 1 117 ? 1.605 -9.919 11.891 1.00 98.12 117 CYS A CA 1
ATOM 895 C C . CYS A 1 117 ? 0.830 -11.209 11.562 1.00 98.12 117 CYS A C 1
ATOM 897 O O . CYS A 1 117 ? -0.397 -11.228 11.621 1.00 98.12 117 CYS A O 1
ATOM 899 N N . ARG A 1 118 ? 1.541 -12.315 11.291 1.00 98.06 118 ARG A N 1
ATOM 900 C CA . ARG A 1 118 ? 0.918 -13.633 11.093 1.00 98.06 118 ARG A CA 1
ATOM 901 C C . ARG A 1 118 ? 0.275 -14.174 12.366 1.00 98.06 118 ARG A C 1
ATOM 903 O O . ARG A 1 118 ? -0.773 -14.796 12.267 1.00 98.06 118 ARG A O 1
ATOM 910 N N . GLU A 1 119 ? 0.863 -13.937 13.536 1.00 98.12 119 GLU A N 1
ATOM 911 C CA . GLU A 1 119 ? 0.256 -14.348 14.808 1.00 98.12 119 GLU A CA 1
ATOM 912 C C . GLU A 1 119 ? -1.032 -13.567 15.106 1.00 98.12 119 GLU A C 1
ATOM 914 O O . GLU A 1 119 ? -2.047 -14.157 15.470 1.00 98.12 119 GLU A O 1
ATOM 919 N N . MET A 1 120 ? -1.038 -12.261 14.822 1.00 98.56 120 MET A N 1
ATOM 920 C CA . MET A 1 120 ? -2.242 -11.432 14.857 1.00 98.56 120 MET A CA 1
ATOM 921 C C . MET A 1 120 ? -3.341 -11.997 13.940 1.00 98.56 120 MET A C 1
ATOM 923 O O . MET A 1 120 ? -4.469 -12.161 14.398 1.00 98.56 120 MET A O 1
ATOM 927 N N . PHE A 1 121 ? -3.018 -12.387 12.699 1.00 98.25 121 PHE A N 1
ATOM 928 C CA . PHE A 1 121 ? -3.993 -13.005 11.786 1.00 98.25 121 PHE A CA 1
ATOM 929 C C . PHE A 1 121 ? -4.528 -14.364 12.266 1.00 98.25 121 PHE A C 1
ATOM 931 O O . PHE A 1 121 ? -5.650 -14.715 11.913 1.00 98.25 121 PHE A O 1
ATOM 938 N N . LYS A 1 122 ? -3.767 -15.140 13.052 1.00 98.25 122 LYS A N 1
ATOM 939 C CA . LYS A 1 122 ? -4.279 -16.384 13.658 1.00 98.25 122 LYS A CA 1
ATOM 940 C C . LYS A 1 122 ? -5.234 -16.097 14.813 1.00 98.25 122 LYS A C 1
ATOM 942 O O . LYS A 1 122 ? -6.283 -16.725 14.898 1.00 98.25 122 LYS A O 1
ATOM 947 N N . ARG A 1 123 ? -4.866 -15.165 15.704 1.00 98.19 123 ARG A N 1
ATOM 948 C CA . ARG A 1 123 ? -5.667 -14.807 16.887 1.00 98.19 123 ARG A CA 1
ATOM 949 C C . ARG A 1 123 ? -6.948 -14.057 16.510 1.00 98.19 123 ARG A C 1
ATOM 951 O O . ARG A 1 123 ? -7.967 -14.229 17.170 1.00 98.19 123 ARG A O 1
ATOM 958 N N . TYR A 1 124 ? -6.907 -13.272 15.434 1.00 98.25 124 TYR A N 1
ATOM 959 C CA . TYR A 1 124 ? -8.031 -12.488 14.926 1.00 98.25 124 TYR A CA 1
ATOM 960 C C . TYR A 1 124 ? -8.244 -12.758 13.421 1.00 98.25 124 TYR A C 1
ATOM 962 O O . TYR A 1 124 ? -7.855 -11.944 12.580 1.00 98.25 124 TYR A O 1
ATOM 970 N N . PRO A 1 125 ? -8.840 -13.910 13.057 1.00 97.38 125 PRO A N 1
ATOM 971 C CA . PRO A 1 125 ? -8.926 -14.355 11.664 1.00 97.38 125 PRO A CA 1
ATOM 972 C C . PRO A 1 125 ? -9.971 -13.609 10.821 1.00 97.38 125 PRO A C 1
ATOM 974 O O . PRO A 1 125 ? -9.921 -13.695 9.596 1.00 97.38 125 PRO A O 1
ATOM 977 N N . THR A 1 126 ? -10.904 -12.877 11.442 1.00 97.69 126 THR A N 1
ATOM 978 C CA . THR A 1 126 ? -11.950 -12.106 10.745 1.00 97.69 126 THR A CA 1
ATOM 979 C C . THR A 1 126 ? -11.930 -10.627 11.133 1.00 97.69 126 THR A C 1
ATOM 981 O O . THR A 1 126 ? -11.338 -10.233 12.144 1.00 97.69 126 THR A O 1
ATOM 984 N N . VAL A 1 127 ? -12.610 -9.792 10.340 1.00 97.88 127 VAL A N 1
ATOM 985 C CA . VAL A 1 127 ? -12.731 -8.350 10.609 1.00 97.88 127 VAL A CA 1
ATOM 986 C C . VAL A 1 127 ? -13.461 -8.111 11.933 1.00 97.88 127 VAL A C 1
ATOM 988 O O . VAL A 1 127 ? -13.038 -7.287 12.734 1.00 97.88 127 VAL A O 1
ATOM 991 N N . GLU A 1 128 ? -14.498 -8.900 12.212 1.00 98.19 128 GLU A N 1
ATOM 992 C CA . GLU A 1 128 ? -15.310 -8.872 13.434 1.00 98.19 128 GLU A CA 1
ATOM 993 C C . GLU A 1 128 ? -14.452 -9.152 14.669 1.00 98.19 128 GLU A C 1
ATOM 995 O O . GLU A 1 128 ? -14.617 -8.490 15.694 1.00 98.19 128 GLU A O 1
ATOM 1000 N N . ALA A 1 129 ? -13.532 -10.118 14.567 1.00 98.31 129 ALA A N 1
ATOM 1001 C CA . ALA A 1 129 ? -12.596 -10.448 15.633 1.00 98.31 129 ALA A CA 1
ATOM 1002 C C . ALA A 1 129 ? -11.615 -9.294 15.892 1.00 98.31 129 ALA A C 1
ATOM 1004 O O . ALA A 1 129 ? -11.362 -8.969 17.047 1.00 98.31 129 ALA A O 1
ATOM 1005 N N . LEU A 1 130 ? -11.120 -8.627 14.840 1.00 97.75 130 LEU A N 1
ATOM 1006 C CA . LEU A 1 130 ? -10.249 -7.450 14.971 1.00 97.75 130 LEU A CA 1
ATOM 1007 C C . LEU A 1 130 ? -10.966 -6.204 15.500 1.00 97.75 130 LEU A C 1
ATOM 1009 O O . LEU A 1 130 ? -10.373 -5.439 16.255 1.00 97.75 130 LEU A O 1
ATOM 1013 N N . VAL A 1 131 ? -12.231 -5.990 15.132 1.00 98.31 131 VAL A N 1
ATOM 1014 C CA . VAL A 1 131 ? -13.047 -4.875 15.643 1.00 98.31 131 VAL A CA 1
ATOM 1015 C C . VAL A 1 131 ? -13.360 -5.046 17.129 1.00 98.31 131 VAL A C 1
ATOM 1017 O O . VAL A 1 131 ? -13.407 -4.061 17.861 1.00 98.31 131 VAL A O 1
ATOM 1020 N N . LYS A 1 132 ? -13.548 -6.292 17.579 1.00 98.31 132 LYS A N 1
ATOM 1021 C CA . LYS A 1 132 ? -13.792 -6.649 18.985 1.00 98.31 132 LYS A CA 1
ATOM 1022 C C . LYS A 1 132 ? -12.511 -6.931 19.778 1.00 98.31 132 LYS A C 1
ATOM 1024 O O . LYS A 1 132 ? -12.611 -7.287 20.950 1.00 98.31 132 LYS A O 1
ATOM 1029 N N . ALA A 1 133 ? -11.335 -6.814 19.159 1.00 98.00 133 ALA A N 1
ATOM 1030 C CA . ALA A 1 133 ? -10.068 -7.112 19.809 1.00 98.00 133 ALA A CA 1
ATOM 1031 C C . ALA A 1 133 ? -9.824 -6.159 20.984 1.00 98.00 133 ALA A C 1
ATOM 1033 O O . ALA A 1 133 ? -9.970 -4.939 20.863 1.00 98.00 133 ALA A O 1
ATOM 1034 N N . GLU A 1 134 ? -9.424 -6.728 22.116 1.00 98.12 134 GLU A N 1
ATOM 1035 C CA . GLU A 1 134 ? -9.049 -5.958 23.292 1.00 98.12 134 GLU A CA 1
ATOM 1036 C C . GLU A 1 134 ? -7.734 -5.202 22.990 1.00 98.12 134 GLU A C 1
ATOM 1038 O O . GLU A 1 134 ? -6.839 -5.684 22.281 1.00 98.12 134 GLU A O 1
ATOM 1043 N N . ILE A 1 135 ? -7.662 -3.939 23.413 1.00 98.06 135 ILE A N 1
ATOM 1044 C CA . ILE A 1 135 ? -6.598 -3.033 22.976 1.00 98.06 135 ILE A CA 1
ATOM 1045 C C . ILE A 1 135 ? -5.267 -3.354 23.657 1.00 98.06 135 ILE A C 1
ATOM 1047 O O . ILE A 1 135 ? -4.225 -3.187 23.016 1.00 98.06 135 ILE A O 1
ATOM 1051 N N . LEU A 1 136 ? -5.281 -3.812 24.911 1.00 98.06 136 LEU A N 1
ATOM 1052 C CA . LEU A 1 136 ? -4.079 -4.219 25.634 1.00 98.06 136 LEU A CA 1
ATOM 1053 C C . LEU A 1 136 ? -3.523 -5.511 25.026 1.00 98.06 136 LEU A C 1
ATOM 1055 O O . LEU A 1 136 ? -2.361 -5.511 24.639 1.00 98.06 136 LEU A O 1
ATOM 1059 N N . ASP A 1 137 ? -4.359 -6.518 24.765 1.00 97.88 137 ASP A N 1
ATOM 1060 C CA . ASP A 1 137 ? -4.019 -7.749 24.033 1.00 97.88 137 ASP A CA 1
ATOM 1061 C C . ASP A 1 137 ? -3.232 -7.490 22.729 1.00 97.88 137 ASP A C 1
ATOM 1063 O O . ASP A 1 137 ? -2.169 -8.072 22.481 1.00 97.88 137 ASP A O 1
ATOM 1067 N N . LEU A 1 138 ? -3.740 -6.599 21.864 1.00 97.88 138 LEU A N 1
ATOM 1068 C CA . LEU A 1 138 ? -3.041 -6.208 20.631 1.00 97.88 138 LEU A CA 1
ATOM 1069 C C . LEU A 1 138 ? -1.768 -5.400 20.916 1.00 97.88 138 LEU A C 1
ATOM 1071 O O . LEU A 1 138 ? -0.785 -5.503 20.181 1.00 97.88 138 LEU A O 1
ATOM 1075 N N . THR A 1 139 ? -1.777 -4.574 21.959 1.00 97.94 139 THR A N 1
ATOM 1076 C CA . THR A 1 139 ? -0.636 -3.734 22.333 1.00 97.94 139 THR A CA 1
ATOM 1077 C C . THR A 1 139 ? 0.523 -4.576 22.863 1.00 97.94 139 THR A C 1
ATOM 1079 O O . THR A 1 139 ? 1.652 -4.367 22.423 1.00 97.94 139 THR A O 1
ATOM 1082 N N . GLU A 1 140 ? 0.255 -5.551 23.731 1.00 98.12 140 GLU A N 1
ATOM 1083 C CA . GLU A 1 140 ? 1.228 -6.507 24.267 1.00 98.12 140 GLU A CA 1
ATOM 1084 C C . GLU A 1 140 ? 1.824 -7.371 23.155 1.00 98.12 140 GLU A C 1
ATOM 1086 O O . GLU A 1 140 ? 3.046 -7.437 23.017 1.00 98.12 140 GLU A O 1
ATOM 1091 N N . MET A 1 141 ? 0.984 -7.931 22.276 1.00 97.56 141 MET A N 1
ATOM 1092 C CA . MET A 1 141 ? 1.440 -8.703 21.114 1.00 97.56 141 MET A CA 1
ATOM 1093 C C . MET A 1 141 ? 2.405 -7.904 20.217 1.00 97.56 141 MET A C 1
ATOM 1095 O O . MET A 1 141 ? 3.390 -8.443 19.712 1.00 97.56 141 MET A O 1
ATOM 1099 N N . ILE A 1 142 ? 2.133 -6.613 20.000 1.00 97.75 142 ILE A N 1
ATOM 1100 C CA . ILE A 1 142 ? 2.937 -5.747 19.123 1.00 97.75 142 ILE A CA 1
ATOM 1101 C C . ILE A 1 142 ? 4.121 -5.110 19.879 1.00 97.75 142 ILE A C 1
ATOM 1103 O O . ILE A 1 142 ? 5.027 -4.565 19.239 1.00 97.75 142 ILE A O 1
ATOM 1107 N N . GLN A 1 143 ? 4.154 -5.186 21.216 1.00 97.19 143 GLN A N 1
ATOM 1108 C CA . GLN A 1 143 ? 5.115 -4.501 22.089 1.00 97.19 143 GLN A CA 1
ATOM 1109 C C . GLN A 1 143 ? 6.576 -4.611 21.607 1.00 97.19 143 GLN A C 1
ATOM 1111 O O . GLN A 1 143 ? 7.189 -3.543 21.436 1.00 97.19 143 GLN A O 1
ATOM 1116 N N . PRO A 1 144 ? 7.092 -5.810 21.238 1.00 95.75 144 PRO A N 1
ATOM 1117 C CA . PRO A 1 144 ? 8.491 -5.998 20.838 1.00 95.75 144 PRO A CA 1
ATOM 1118 C C . PRO A 1 144 ? 8.895 -5.276 19.544 1.00 95.75 144 PRO A C 1
ATOM 1120 O O . PRO A 1 144 ? 10.080 -5.106 19.267 1.00 95.75 144 PRO A O 1
ATOM 1123 N N . LEU A 1 145 ? 7.929 -4.849 18.723 1.00 95.50 145 LEU A N 1
ATOM 1124 C CA . LEU A 1 145 ? 8.185 -4.192 17.437 1.00 95.50 145 LEU A CA 1
ATOM 1125 C C . LEU A 1 145 ? 8.328 -2.666 17.535 1.00 95.50 145 LEU A C 1
ATOM 1127 O O . LEU A 1 145 ? 8.615 -2.015 16.522 1.00 95.50 145 LEU A O 1
ATOM 1131 N N . GLY A 1 146 ? 8.054 -2.089 18.709 1.00 94.25 146 GLY A N 1
ATOM 1132 C CA . GLY A 1 146 ? 7.896 -0.648 18.895 1.00 94.25 146 GLY A CA 1
ATOM 1133 C C . GLY A 1 146 ? 6.611 -0.085 18.268 1.00 94.25 146 GLY A C 1
ATOM 1134 O O . GLY A 1 146 ? 5.904 -0.745 17.502 1.00 94.25 146 GLY A O 1
ATOM 1135 N N . LEU A 1 147 ? 6.287 1.167 18.619 1.00 95.50 147 LEU A N 1
ATOM 1136 C CA . LEU A 1 147 ? 5.070 1.885 18.189 1.00 95.50 147 LEU A CA 1
ATOM 1137 C C . LEU A 1 147 ? 3.740 1.160 18.507 1.00 95.50 147 LEU A C 1
ATOM 1139 O O . LEU A 1 147 ? 2.698 1.522 17.959 1.00 95.50 147 LEU A O 1
ATOM 1143 N N . HIS A 1 148 ? 3.764 0.174 19.409 1.00 96.62 148 HIS A N 1
ATOM 1144 C CA . HIS A 1 148 ? 2.664 -0.744 19.725 1.00 96.62 148 HIS A CA 1
ATOM 1145 C C . HIS A 1 148 ? 1.341 -0.033 20.023 1.00 96.62 148 HIS A C 1
ATOM 1147 O O . HIS A 1 148 ? 0.355 -0.282 19.334 1.00 96.62 148 HIS A O 1
ATOM 1153 N N . ASN A 1 149 ? 1.351 0.956 20.923 1.00 97.50 149 ASN A N 1
ATOM 1154 C CA . ASN A 1 149 ? 0.165 1.738 21.287 1.00 97.50 149 ASN A CA 1
ATOM 1155 C C . ASN A 1 149 ? -0.504 2.397 20.072 1.00 97.50 149 ASN A C 1
ATOM 1157 O O . ASN A 1 149 ? -1.723 2.536 20.024 1.00 97.50 149 ASN A O 1
ATOM 1161 N N . THR A 1 150 ? 0.280 2.873 19.103 1.00 97.12 150 THR A N 1
ATOM 1162 C CA . THR A 1 150 ? -0.237 3.532 17.893 1.00 97.12 150 THR A CA 1
ATOM 1163 C C . THR A 1 150 ? -0.680 2.503 16.856 1.00 97.12 150 THR A C 1
ATOM 1165 O O . THR A 1 150 ? -1.713 2.695 16.215 1.00 97.12 150 THR A O 1
ATOM 1168 N N . ARG A 1 151 ? 0.057 1.394 16.715 1.00 97.38 151 ARG A N 1
ATOM 1169 C CA . ARG A 1 151 ? -0.290 0.291 15.809 1.00 97.38 151 ARG A CA 1
ATOM 1170 C C . ARG A 1 151 ? -1.585 -0.403 16.213 1.00 97.38 151 ARG A C 1
ATOM 1172 O O . ARG A 1 151 ? -2.462 -0.488 15.367 1.00 97.38 151 ARG A O 1
ATOM 1179 N N . ALA A 1 152 ? -1.747 -0.802 17.475 1.00 98.19 152 ALA A N 1
ATOM 1180 C CA . ALA A 1 152 ? -2.971 -1.435 17.977 1.00 98.19 152 ALA A CA 1
ATOM 1181 C C . ALA A 1 152 ? -4.207 -0.551 17.724 1.00 98.19 152 ALA A C 1
ATOM 1183 O O . ALA A 1 152 ? -5.167 -0.983 17.088 1.00 98.19 152 ALA A O 1
ATOM 1184 N N . ARG A 1 153 ? -4.133 0.742 18.082 1.00 98.31 153 ARG A N 1
ATOM 1185 C CA . ARG A 1 153 ? -5.192 1.726 17.774 1.00 98.31 153 ARG A CA 1
ATOM 1186 C C . ARG A 1 153 ? -5.462 1.884 16.278 1.00 98.31 153 ARG A C 1
ATOM 1188 O O . ARG A 1 153 ? -6.609 2.094 15.898 1.00 98.31 153 ARG A O 1
ATOM 1195 N N . THR A 1 154 ? -4.430 1.823 15.438 1.00 98.25 154 THR A N 1
ATOM 1196 C CA . THR A 1 154 ? -4.592 1.907 13.978 1.00 98.25 154 THR A CA 1
ATOM 1197 C C . THR A 1 154 ? -5.255 0.649 13.429 1.00 98.25 154 THR A C 1
ATOM 1199 O O . THR A 1 154 ? -6.179 0.777 12.642 1.00 98.25 154 THR A O 1
ATOM 1202 N N . ILE A 1 155 ? -4.849 -0.541 13.882 1.00 98.50 155 ILE A N 1
ATOM 1203 C CA . ILE A 1 155 ? -5.406 -1.839 13.470 1.00 98.50 155 ILE A CA 1
ATOM 1204 C C . ILE A 1 155 ? -6.905 -1.910 13.768 1.00 98.50 155 ILE A C 1
ATOM 1206 O O . ILE A 1 155 ? -7.675 -2.177 12.850 1.00 98.50 155 ILE A O 1
ATOM 1210 N N . ILE A 1 156 ? -7.324 -1.589 14.999 1.00 98.50 156 ILE A N 1
ATOM 1211 C CA . ILE A 1 156 ? -8.747 -1.589 15.372 1.00 98.50 156 ILE A CA 1
ATOM 1212 C C . ILE A 1 156 ? -9.515 -0.581 14.504 1.00 98.50 156 ILE A C 1
ATOM 1214 O O . ILE A 1 156 ? -10.478 -0.955 13.847 1.00 98.50 156 ILE A O 1
ATOM 1218 N N . LYS A 1 157 ? -9.055 0.677 14.402 1.00 98.56 157 LYS A N 1
ATOM 1219 C CA . LYS A 1 157 ? -9.731 1.709 13.585 1.00 98.56 157 LYS A CA 1
ATOM 1220 C C . LYS A 1 157 ? -9.826 1.349 12.100 1.00 98.56 157 LYS A C 1
ATOM 1222 O O . LYS A 1 157 ? -10.833 1.659 11.467 1.00 98.56 157 LYS A O 1
ATOM 1227 N N . LEU A 1 158 ? -8.785 0.725 11.553 1.00 98.56 158 LEU A N 1
ATOM 1228 C CA . LEU A 1 158 ? -8.723 0.249 10.174 1.00 98.56 158 LEU A CA 1
ATOM 1229 C C . LEU A 1 158 ? -9.739 -0.880 9.965 1.00 98.56 158 LEU A C 1
ATOM 1231 O O . LEU A 1 158 ? -10.526 -0.804 9.027 1.00 98.56 158 LEU A O 1
ATOM 1235 N N . ALA A 1 159 ? -9.793 -1.863 10.871 1.00 98.44 159 ALA A N 1
ATOM 1236 C CA . ALA A 1 159 ? -10.779 -2.941 10.835 1.00 98.44 159 ALA A CA 1
ATOM 1237 C C . ALA A 1 159 ? -12.221 -2.419 10.991 1.00 98.44 159 ALA A C 1
ATOM 1239 O O . ALA A 1 159 ? -13.095 -2.824 10.231 1.00 98.44 159 ALA A O 1
ATOM 1240 N N . THR A 1 160 ? -12.477 -1.467 11.898 1.00 98.56 160 THR A N 1
ATOM 1241 C CA . THR A 1 160 ? -13.808 -0.858 12.085 1.00 98.56 160 THR A CA 1
ATOM 1242 C C . THR A 1 160 ? -14.261 -0.108 10.837 1.00 98.56 160 THR A C 1
ATOM 1244 O O . THR A 1 160 ? -15.398 -0.275 10.396 1.00 98.56 160 THR A O 1
ATOM 1247 N N . ALA A 1 161 ? -13.377 0.687 10.227 1.00 98.38 161 ALA A N 1
ATOM 1248 C CA . ALA A 1 161 ? -13.669 1.359 8.965 1.00 98.38 161 ALA A CA 1
ATOM 1249 C C . ALA A 1 161 ? -13.888 0.359 7.818 1.00 98.38 161 ALA A C 1
ATOM 1251 O O . ALA A 1 161 ? -14.827 0.532 7.048 1.00 98.38 161 ALA A O 1
ATOM 1252 N N . TRP A 1 162 ? -13.090 -0.712 7.741 1.00 98.31 162 TRP A N 1
ATOM 1253 C CA . TRP A 1 162 ? -13.257 -1.772 6.742 1.00 98.31 162 TRP A CA 1
ATOM 1254 C C . TRP A 1 162 ? -14.586 -2.521 6.895 1.00 98.31 162 TRP A C 1
ATOM 1256 O O . TRP A 1 162 ? -15.238 -2.810 5.901 1.00 98.31 162 TRP A O 1
ATOM 1266 N N . GLN A 1 163 ? -15.013 -2.810 8.127 1.00 98.19 163 GLN A N 1
ATOM 1267 C CA . GLN A 1 163 ? -16.296 -3.461 8.401 1.00 98.19 163 GLN A CA 1
ATOM 1268 C C . GLN A 1 163 ? -17.489 -2.544 8.096 1.00 98.19 163 GLN A C 1
ATOM 1270 O O . GLN A 1 163 ? -18.505 -3.002 7.584 1.00 98.19 163 GLN A O 1
ATOM 1275 N N . THR A 1 164 ? -17.368 -1.249 8.402 1.00 97.88 164 THR A N 1
ATOM 1276 C CA . THR A 1 164 ? -18.456 -0.271 8.222 1.00 97.88 164 THR A CA 1
ATOM 1277 C C . THR A 1 164 ? -18.608 0.150 6.759 1.00 97.88 164 THR A C 1
ATOM 1279 O O . THR A 1 164 ? -19.717 0.350 6.271 1.00 97.88 164 THR A O 1
ATOM 1282 N N . GLN A 1 165 ? -17.485 0.330 6.063 1.00 97.25 165 GLN A N 1
ATOM 1283 C CA . GLN A 1 165 ? -17.416 0.908 4.726 1.00 97.25 165 GLN A CA 1
ATOM 1284 C C . GLN A 1 165 ? -16.214 0.313 3.969 1.00 97.25 165 GLN A C 1
ATOM 1286 O O . GLN A 1 165 ? -15.199 0.996 3.781 1.00 97.25 165 GLN A O 1
ATOM 1291 N N . PRO A 1 166 ? -16.293 -0.963 3.545 1.00 97.25 166 PRO A N 1
ATOM 1292 C CA . PRO A 1 166 ? -15.225 -1.593 2.780 1.00 97.25 166 PRO A CA 1
ATOM 1293 C C . PRO A 1 166 ? -15.004 -0.867 1.439 1.00 97.25 166 PRO A C 1
ATOM 1295 O O . PRO A 1 166 ? -15.925 -0.219 0.924 1.00 97.25 166 PRO A O 1
ATOM 1298 N N . PRO A 1 167 ? -13.802 -0.968 0.846 1.00 97.44 167 PRO A N 1
ATOM 1299 C CA . PRO A 1 167 ? -13.542 -0.464 -0.500 1.00 97.44 167 PRO A CA 1
ATOM 1300 C C . PRO A 1 167 ? -14.479 -1.114 -1.515 1.00 97.44 167 PRO A C 1
ATOM 1302 O O . PRO A 1 167 ? -14.725 -2.318 -1.460 1.00 97.44 167 PRO A O 1
ATOM 1305 N N . ALA A 1 168 ? -14.978 -0.319 -2.456 1.00 96.12 168 ALA A N 1
ATOM 1306 C CA . ALA A 1 168 ? -15.894 -0.774 -3.492 1.00 96.12 168 ALA A CA 1
ATOM 1307 C C . ALA A 1 168 ? -15.558 -0.099 -4.823 1.00 96.12 168 ALA A C 1
ATOM 1309 O O . ALA A 1 168 ? -15.154 1.067 -4.851 1.00 96.12 168 ALA A O 1
ATOM 1310 N N . GLN A 1 169 ? -15.756 -0.825 -5.923 1.00 93.62 169 GLN A N 1
ATOM 1311 C CA . GLN A 1 169 ? -15.629 -0.281 -7.272 1.00 93.62 169 GLN A CA 1
ATOM 1312 C C . GLN A 1 169 ? -16.550 0.941 -7.448 1.00 93.62 169 GLN A C 1
ATOM 1314 O O . GLN A 1 169 ? -17.652 0.988 -6.895 1.00 93.62 169 GLN A O 1
ATOM 1319 N N . GLY A 1 170 ? -16.077 1.960 -8.169 1.00 93.62 170 GLY A N 1
ATOM 1320 C CA . GLY A 1 170 ? -16.818 3.205 -8.385 1.00 93.62 170 GLY A CA 1
ATOM 1321 C C . GLY A 1 170 ? -16.995 4.113 -7.158 1.00 93.62 170 GLY A C 1
ATOM 1322 O O . GLY A 1 170 ? -17.700 5.111 -7.268 1.00 93.62 170 GLY A O 1
ATOM 1323 N N . LYS A 1 171 ? -16.374 3.813 -6.003 1.00 96.94 171 LYS A N 1
ATOM 1324 C CA . LYS A 1 171 ? -16.369 4.691 -4.817 1.00 96.94 171 LYS A CA 1
ATOM 1325 C C . LYS A 1 171 ? -14.945 5.067 -4.427 1.00 96.94 171 LYS A C 1
ATOM 1327 O O . LYS A 1 171 ? -14.227 4.266 -3.831 1.00 96.94 171 LYS A O 1
ATOM 1332 N N . ARG A 1 172 ? -14.547 6.306 -4.719 1.00 97.62 172 ARG A N 1
ATOM 1333 C CA . ARG A 1 172 ? -13.210 6.828 -4.406 1.00 97.62 172 ARG A CA 1
ATOM 1334 C C . ARG A 1 172 ? -13.279 8.007 -3.437 1.00 97.62 172 ARG A C 1
ATOM 1336 O O . ARG A 1 172 ? -14.200 8.820 -3.469 1.00 97.62 172 ARG A O 1
ATOM 1343 N N . TYR A 1 173 ? -12.271 8.101 -2.577 1.00 98.00 173 TYR A N 1
ATOM 1344 C CA . TYR A 1 173 ? -12.154 9.112 -1.528 1.00 98.00 173 TYR A CA 1
ATOM 1345 C C . TYR A 1 173 ? -10.858 9.898 -1.722 1.00 98.00 173 TYR A C 1
ATOM 1347 O O . TYR A 1 173 ? -9.851 9.373 -2.203 1.00 98.00 173 TYR A O 1
ATOM 1355 N N . ARG A 1 174 ? -10.864 11.179 -1.370 1.00 97.06 174 ARG A N 1
ATOM 1356 C CA . ARG A 1 174 ? -9.723 12.066 -1.597 1.00 97.06 174 ARG A CA 1
ATOM 1357 C C . ARG A 1 174 ? -8.567 11.722 -0.662 1.00 97.06 174 ARG A C 1
ATOM 1359 O O . ARG A 1 174 ? -8.763 11.482 0.532 1.00 97.06 174 ARG A O 1
ATOM 1366 N N . LYS A 1 175 ? -7.338 11.814 -1.169 1.00 97.50 175 LYS A N 1
ATOM 1367 C CA . LYS A 1 175 ? -6.138 11.875 -0.330 1.00 97.50 175 LYS A CA 1
ATOM 1368 C C . LYS A 1 175 ? -5.370 13.146 -0.657 1.00 97.50 175 LYS A C 1
ATOM 1370 O O . LYS A 1 175 ? -4.749 13.230 -1.706 1.00 97.50 175 LYS A O 1
ATOM 1375 N N . LEU A 1 176 ? -5.405 14.114 0.260 1.00 96.94 176 LEU A N 1
ATOM 1376 C CA . LEU A 1 176 ? -4.687 15.375 0.088 1.00 96.94 176 LEU A CA 1
ATOM 1377 C C . LEU A 1 176 ? -3.192 15.127 -0.135 1.00 96.94 176 LEU A C 1
ATOM 1379 O O . LEU A 1 176 ? -2.542 14.469 0.682 1.00 96.94 176 LEU A O 1
ATOM 1383 N N . HIS A 1 177 ? -2.675 15.713 -1.214 1.00 96.62 177 HIS A N 1
ATOM 1384 C CA . HIS A 1 177 ? -1.271 15.668 -1.618 1.00 96.62 177 HIS A CA 1
ATOM 1385 C C . HIS A 1 177 ? -0.738 14.252 -1.906 1.00 96.62 177 HIS A C 1
ATOM 1387 O O . HIS A 1 177 ? 0.407 13.947 -1.565 1.00 96.62 177 HIS A O 1
ATOM 1393 N N . TYR A 1 178 ? -1.560 13.381 -2.500 1.00 97.12 178 TYR A N 1
ATOM 1394 C CA . TYR A 1 178 ? -1.127 12.056 -2.944 1.00 97.12 178 TYR A CA 1
ATOM 1395 C C . TYR A 1 178 ? -1.782 11.635 -4.280 1.00 97.12 178 TYR A C 1
ATOM 1397 O O . TYR A 1 178 ? -3.015 11.655 -4.370 1.00 97.12 178 TYR A O 1
ATOM 1405 N N . PRO A 1 179 ? -0.996 11.124 -5.255 1.00 95.69 179 PRO A N 1
ATOM 1406 C CA . PRO A 1 179 ? 0.457 10.916 -5.214 1.00 95.69 179 PRO A CA 1
ATOM 1407 C C . PRO A 1 179 ? 1.278 12.209 -5.279 1.00 95.69 179 PRO A C 1
ATOM 1409 O O . PRO A 1 179 ? 2.372 12.249 -4.723 1.00 95.69 179 PRO A O 1
ATOM 1412 N N . SER A 1 180 ? 0.751 13.267 -5.895 1.00 95.25 180 SER A N 1
ATOM 1413 C CA . SER A 1 180 ? 1.450 14.536 -6.107 1.00 95.25 180 SER A CA 1
ATOM 1414 C C . SER A 1 180 ? 0.963 15.640 -5.169 1.00 95.25 180 SER A C 1
ATOM 1416 O O . SER A 1 180 ? -0.147 15.622 -4.632 1.00 95.25 180 SER A O 1
ATOM 1418 N N . ARG A 1 181 ? 1.798 16.667 -4.973 1.00 95.62 181 ARG A N 1
ATOM 1419 C CA . ARG A 1 181 ? 1.442 17.845 -4.174 1.00 95.62 181 ARG A CA 1
ATOM 1420 C C . ARG A 1 181 ? 0.377 18.683 -4.889 1.00 95.62 181 ARG A C 1
ATOM 1422 O O . ARG A 1 181 ? 0.702 19.533 -5.707 1.00 95.62 181 ARG A O 1
ATOM 1429 N N . GLY A 1 182 ? -0.873 18.498 -4.483 1.00 96.38 182 GLY A N 1
ATOM 1430 C CA . GLY A 1 182 ? -2.029 19.265 -4.963 1.00 96.38 182 GLY A CA 1
ATOM 1431 C C . GLY A 1 182 ? -3.267 18.383 -5.085 1.00 96.38 182 GLY A C 1
ATOM 1432 O O . GLY A 1 182 ? -4.365 18.827 -4.769 1.00 96.38 182 GLY A O 1
ATOM 1433 N N . ASP A 1 183 ? -3.045 17.112 -5.417 1.00 96.56 183 ASP A N 1
ATOM 1434 C CA . ASP A 1 183 ? -4.064 16.086 -5.612 1.00 96.56 183 ASP A CA 1
ATOM 1435 C C . ASP A 1 183 ? -5.070 16.009 -4.451 1.00 96.56 183 ASP A C 1
ATOM 1437 O O . ASP A 1 183 ? -4.699 16.070 -3.270 1.00 96.56 183 ASP A O 1
ATOM 1441 N N . GLY A 1 184 ? -6.354 15.884 -4.800 1.00 95.94 184 GLY A N 1
ATOM 1442 C CA . GLY A 1 184 ? -7.474 15.739 -3.871 1.00 95.94 184 GLY A CA 1
ATOM 1443 C C . GLY A 1 184 ? -7.896 17.023 -3.143 1.00 95.94 184 GLY A C 1
ATOM 1444 O O . GLY A 1 184 ? -8.786 16.963 -2.289 1.00 95.94 184 GLY A O 1
ATOM 1445 N N . ALA A 1 185 ? -7.269 18.172 -3.424 1.00 96.44 185 ALA A N 1
ATOM 1446 C CA . ALA A 1 185 ? -7.684 19.476 -2.889 1.00 96.44 185 ALA A CA 1
ATOM 1447 C C . ALA A 1 185 ? -8.946 20.032 -3.582 1.00 96.44 185 ALA A C 1
ATOM 1449 O O . ALA A 1 185 ? -9.697 20.794 -2.981 1.00 96.44 185 ALA A O 1
ATOM 1450 N N . ASP A 1 186 ? -9.177 19.591 -4.815 1.00 96.69 186 ASP A N 1
ATOM 1451 C CA . ASP A 1 186 ? -10.307 19.829 -5.720 1.00 96.69 186 ASP A CA 1
ATOM 1452 C C . ASP A 1 186 ? -11.560 18.985 -5.405 1.00 96.69 186 ASP A C 1
ATOM 1454 O O . ASP A 1 186 ? -12.590 19.109 -6.069 1.00 96.69 186 ASP A O 1
ATOM 1458 N N . ILE A 1 187 ? -11.482 18.129 -4.383 1.00 97.25 187 ILE A N 1
ATOM 1459 C CA . ILE A 1 187 ? -12.593 17.310 -3.893 1.00 97.25 187 ILE A CA 1
ATOM 1460 C C . ILE A 1 187 ? -12.953 17.792 -2.477 1.00 97.25 187 ILE A C 1
ATOM 1462 O O . ILE A 1 187 ? -12.169 17.586 -1.537 1.00 97.25 187 ILE A O 1
ATOM 1466 N N . PRO A 1 188 ? -14.112 18.438 -2.261 1.00 95.94 188 PRO A N 1
ATOM 1467 C CA . PRO A 1 188 ? -14.556 18.811 -0.924 1.00 95.94 188 PRO A CA 1
ATOM 1468 C C . PRO A 1 188 ? -15.081 17.586 -0.149 1.00 95.94 188 PRO A C 1
ATOM 1470 O O . PRO A 1 188 ? -15.540 16.613 -0.749 1.00 95.94 188 PRO A O 1
ATOM 1473 N N . PRO A 1 189 ? -15.058 17.602 1.200 1.00 95.44 189 PRO A N 1
ATOM 1474 C CA . PRO A 1 189 ? -15.529 16.476 2.007 1.00 95.44 189 PRO A CA 1
ATOM 1475 C C . PRO A 1 189 ? -16.963 16.018 1.713 1.00 95.44 189 PRO A C 1
ATOM 1477 O O . PRO A 1 189 ? -17.229 14.824 1.813 1.00 95.44 189 PRO A O 1
ATOM 1480 N N . SER A 1 190 ? -17.845 16.953 1.347 1.00 96.50 190 SER A N 1
ATOM 1481 C CA . SER A 1 190 ? -19.273 16.752 1.070 1.00 96.50 190 SER A CA 1
ATOM 1482 C C . SER A 1 190 ? -19.586 16.044 -0.250 1.00 96.50 190 SER A C 1
ATOM 1484 O O . SER A 1 190 ? -20.700 15.561 -0.409 1.00 96.50 190 SER A O 1
ATOM 1486 N N . GLU A 1 191 ? -18.637 15.976 -1.188 1.00 95.38 191 GLU A N 1
ATOM 1487 C CA . GLU A 1 191 ? -18.807 15.289 -2.482 1.00 95.38 191 GLU A CA 1
ATOM 1488 C C . GLU A 1 191 ? -18.343 13.824 -2.453 1.00 95.38 191 GLU A C 1
ATOM 1490 O O . GLU A 1 191 ? -18.402 13.134 -3.465 1.00 95.38 191 GLU A O 1
ATOM 1495 N N . GLN A 1 192 ? -17.842 13.333 -1.316 1.00 94.75 192 GLN A N 1
ATOM 1496 C CA . GLN A 1 192 ? -17.304 11.978 -1.221 1.00 94.75 192 GLN A CA 1
ATOM 1497 C C . GLN A 1 192 ? -18.376 10.939 -0.841 1.00 94.75 192 GLN A C 1
ATOM 1499 O O . GLN A 1 192 ? -19.191 11.213 0.042 1.00 94.75 192 GLN A O 1
ATOM 1504 N N . PRO A 1 193 ? -18.309 9.703 -1.376 1.00 97.38 193 PRO A N 1
ATOM 1505 C CA . PRO A 1 193 ? -17.359 9.230 -2.388 1.00 97.38 193 PRO A CA 1
ATOM 1506 C C . PRO A 1 193 ? -17.629 9.822 -3.775 1.00 97.38 193 PRO A C 1
ATOM 1508 O O . PRO A 1 193 ? -18.780 9.905 -4.196 1.00 97.38 193 PRO A O 1
ATOM 1511 N N . ILE A 1 194 ? -16.557 10.136 -4.506 1.00 96.88 194 ILE A N 1
ATOM 1512 C CA . ILE A 1 194 ? -16.655 10.431 -5.939 1.00 96.88 194 ILE A CA 1
ATOM 1513 C C . ILE A 1 194 ? -16.686 9.128 -6.753 1.00 96.88 194 ILE A C 1
ATOM 1515 O O . ILE A 1 194 ? -16.321 8.059 -6.249 1.00 96.88 194 ILE A O 1
ATOM 1519 N N . GLN A 1 195 ? -17.144 9.230 -8.002 1.00 94.25 195 GLN A N 1
ATOM 1520 C CA . GLN A 1 195 ? -17.391 8.099 -8.906 1.00 94.25 195 GLN A CA 1
ATOM 1521 C C . GLN A 1 195 ? -16.087 7.438 -9.401 1.00 94.25 195 GLN A C 1
ATOM 1523 O O . GLN A 1 195 ? -14.991 7.783 -8.954 1.00 94.25 195 GLN A O 1
ATOM 1528 N N . ASP A 1 196 ? -16.176 6.470 -10.318 1.00 89.06 196 ASP A N 1
ATOM 1529 C CA . ASP A 1 196 ? -15.002 5.832 -10.933 1.00 89.06 196 ASP A CA 1
ATOM 1530 C C . ASP A 1 196 ? -14.116 6.831 -11.713 1.00 89.06 196 ASP A C 1
ATOM 1532 O O . ASP A 1 196 ? -14.548 7.930 -12.055 1.00 89.06 196 ASP A O 1
ATOM 1536 N N . GLU A 1 197 ? -12.865 6.458 -11.987 1.00 86.00 197 GLU A N 1
ATOM 1537 C CA . GLU A 1 197 ? -11.886 7.282 -12.715 1.00 86.00 197 GLU A CA 1
ATOM 1538 C C . GLU A 1 197 ? -12.303 7.548 -14.174 1.00 86.00 197 GLU A C 1
ATOM 1540 O O . GLU A 1 197 ? -11.891 8.552 -14.757 1.00 86.00 197 GLU A O 1
ATOM 1545 N N . SER A 1 198 ? -13.158 6.688 -14.742 1.00 85.31 198 SER A N 1
ATOM 1546 C CA . SER A 1 198 ? -13.779 6.865 -16.064 1.00 85.31 198 SER A CA 1
ATOM 1547 C C . SER A 1 198 ? -14.846 7.967 -16.121 1.00 85.31 198 SER A C 1
ATOM 1549 O O . SER A 1 198 ? -15.050 8.549 -17.183 1.00 85.31 198 SER A O 1
ATOM 1551 N N . LEU A 1 199 ? -15.507 8.277 -14.998 1.00 89.38 199 LEU A N 1
ATOM 1552 C CA . LEU A 1 199 ? -16.584 9.278 -14.912 1.00 89.38 199 LEU A CA 1
ATOM 1553 C C . LEU A 1 199 ? -16.141 10.570 -14.212 1.00 89.38 199 LEU A C 1
ATOM 1555 O O . LEU A 1 199 ? -16.670 11.641 -14.494 1.00 89.38 199 LEU A O 1
ATOM 1559 N N . ASP A 1 200 ? -15.162 10.480 -13.311 1.00 91.88 200 ASP A N 1
ATOM 1560 C CA . ASP A 1 200 ? -14.586 11.615 -12.596 1.00 91.88 200 ASP A CA 1
ATOM 1561 C C . ASP A 1 200 ? -13.053 11.499 -12.612 1.00 91.88 200 ASP A C 1
ATOM 1563 O O . ASP A 1 200 ? -12.461 10.668 -11.924 1.00 91.88 200 ASP A O 1
ATOM 1567 N N . HIS A 1 201 ? -12.373 12.332 -13.398 1.00 92.12 201 HIS A N 1
ATOM 1568 C CA . HIS A 1 201 ? -10.914 12.252 -13.538 1.00 92.12 201 HIS A CA 1
ATOM 1569 C C . HIS A 1 201 ? -10.134 12.838 -12.344 1.00 92.12 201 HIS A C 1
ATOM 1571 O O . HIS A 1 201 ? -8.900 12.833 -12.363 1.00 92.12 201 HIS A O 1
ATOM 1577 N N . ARG A 1 202 ? -10.812 13.339 -11.298 1.00 95.44 202 ARG A N 1
ATOM 1578 C CA . ARG A 1 202 ? -10.155 13.864 -10.092 1.00 95.44 202 ARG A CA 1
ATOM 1579 C C . ARG A 1 202 ? -9.460 12.751 -9.307 1.00 95.44 202 ARG A C 1
ATOM 1581 O O . ARG A 1 202 ? -9.864 11.581 -9.314 1.00 95.44 202 ARG A O 1
ATOM 1588 N N . VAL A 1 203 ? -8.382 13.117 -8.615 1.00 95.75 203 VAL A N 1
ATOM 1589 C CA . VAL A 1 203 ? -7.469 12.156 -7.980 1.00 95.75 203 VAL A CA 1
ATOM 1590 C C . VAL A 1 203 ? -8.006 11.695 -6.622 1.00 95.75 203 VAL A C 1
ATOM 1592 O O . VAL A 1 203 ? -7.982 12.421 -5.626 1.00 95.75 203 VAL A O 1
ATOM 1595 N N . ALA A 1 204 ? -8.470 10.448 -6.580 1.00 97.31 204 ALA A N 1
ATOM 1596 C CA . ALA A 1 204 ? -9.066 9.810 -5.412 1.00 97.31 204 ALA A CA 1
ATOM 1597 C C . ALA A 1 204 ? -8.854 8.289 -5.442 1.00 97.31 204 ALA A C 1
ATOM 1599 O O . ALA A 1 204 ? -8.606 7.714 -6.501 1.00 97.31 204 ALA A O 1
ATOM 1600 N N . TRP A 1 205 ? -8.987 7.640 -4.282 1.00 97.38 205 TRP A N 1
ATOM 1601 C CA . TRP A 1 205 ? -8.602 6.242 -4.060 1.00 97.38 205 TRP A CA 1
ATOM 1602 C C . TRP A 1 205 ? -9.639 5.494 -3.222 1.00 97.38 205 TRP A C 1
ATOM 1604 O O . TRP A 1 205 ? -10.249 6.061 -2.316 1.00 97.38 205 TRP A O 1
ATOM 1614 N N . GLU A 1 206 ? -9.807 4.202 -3.485 1.00 97.81 206 GLU A N 1
ATOM 1615 C CA . GLU A 1 206 ? -10.898 3.372 -2.949 1.00 97.81 206 GLU A CA 1
ATOM 1616 C C . GLU A 1 206 ? -10.747 3.068 -1.441 1.00 97.81 206 GLU A C 1
ATOM 1618 O O . GLU A 1 206 ? -11.702 2.650 -0.790 1.00 97.81 206 GLU A O 1
ATOM 1623 N N . ILE A 1 207 ? -9.555 3.314 -0.875 1.00 98.31 207 ILE A N 1
ATOM 1624 C CA . ILE A 1 207 ? -9.206 3.113 0.546 1.00 98.31 207 ILE A CA 1
ATOM 1625 C C . ILE A 1 207 ? -8.845 4.405 1.303 1.00 98.31 207 ILE A C 1
ATOM 1627 O O . ILE A 1 207 ? -8.454 4.340 2.468 1.00 98.31 207 ILE A O 1
ATOM 1631 N N . ALA A 1 208 ? -8.892 5.587 0.677 1.00 97.94 208 ALA A N 1
ATOM 1632 C CA . ALA A 1 208 ? -8.342 6.802 1.298 1.00 97.94 208 ALA A CA 1
ATOM 1633 C C . ALA A 1 208 ? -9.150 7.334 2.500 1.00 97.94 208 ALA A C 1
ATOM 1635 O O . ALA A 1 208 ? -8.610 8.111 3.292 1.00 97.94 208 ALA A O 1
ATOM 1636 N N . HIS A 1 209 ? -10.401 6.895 2.671 1.00 97.56 209 HIS A N 1
ATOM 1637 C CA . HIS A 1 209 ? -11.221 7.139 3.864 1.00 97.56 209 HIS A CA 1
ATOM 1638 C C . HIS A 1 209 ? -10.785 6.314 5.082 1.00 97.56 209 HIS A C 1
ATOM 1640 O O . HIS A 1 209 ? -11.118 6.674 6.212 1.00 97.56 209 HIS A O 1
ATOM 1646 N N . ILE A 1 210 ? -10.040 5.224 4.881 1.00 98.12 210 ILE A N 1
ATOM 1647 C CA . ILE A 1 210 ? -9.681 4.287 5.948 1.00 98.12 210 ILE A CA 1
ATOM 1648 C C . ILE A 1 210 ? -8.596 4.902 6.861 1.00 98.12 210 ILE A C 1
ATOM 1650 O O . ILE A 1 210 ? -7.520 5.288 6.386 1.00 98.12 210 ILE A O 1
ATOM 1654 N N . PRO A 1 211 ? -8.817 4.986 8.190 1.00 95.94 211 PRO A N 1
ATOM 1655 C CA . PRO A 1 211 ? -7.840 5.549 9.116 1.00 95.94 211 PRO A CA 1
ATOM 1656 C C . PRO A 1 211 ? -6.493 4.818 9.079 1.00 95.94 211 PRO A C 1
ATOM 1658 O O . PRO A 1 211 ? -6.426 3.593 9.089 1.00 95.94 211 PRO A O 1
ATOM 1661 N N . GLY A 1 212 ? -5.399 5.583 9.081 1.00 92.69 212 GLY A N 1
ATOM 1662 C CA . GLY A 1 212 ? -4.033 5.045 9.036 1.00 92.69 212 GLY A CA 1
ATOM 1663 C C . GLY A 1 212 ? -3.488 4.760 7.631 1.00 92.69 212 GLY A C 1
ATOM 1664 O O . GLY A 1 212 ? -2.281 4.569 7.491 1.00 92.69 212 GLY A O 1
ATOM 1665 N N . VAL A 1 213 ? -4.317 4.811 6.583 1.00 96.50 213 VAL A N 1
ATOM 1666 C CA . VAL A 1 213 ? -3.860 4.683 5.191 1.00 96.50 213 VAL A CA 1
ATOM 1667 C C . VAL A 1 213 ? -3.062 5.929 4.781 1.00 96.50 213 VAL A C 1
ATOM 1669 O O . VAL A 1 213 ? -3.607 7.011 4.545 1.00 96.50 213 VAL A O 1
ATOM 1672 N N . GLY A 1 214 ? -1.735 5.792 4.738 1.00 96.00 214 GLY A N 1
ATOM 1673 C CA . GLY A 1 214 ? -0.787 6.776 4.197 1.00 96.00 214 GLY A CA 1
ATOM 1674 C C . GLY A 1 214 ? -0.318 6.426 2.779 1.00 96.00 214 GLY A C 1
ATOM 1675 O O . GLY A 1 214 ? -0.737 5.413 2.227 1.00 96.00 214 GLY A O 1
ATOM 1676 N N . ALA A 1 215 ? 0.591 7.232 2.217 1.00 97.06 215 ALA A N 1
ATOM 1677 C CA . ALA A 1 215 ? 1.122 7.045 0.858 1.00 97.06 215 ALA A CA 1
ATOM 1678 C C . ALA A 1 215 ? 1.623 5.611 0.597 1.00 97.06 215 ALA A C 1
ATOM 1680 O O . ALA A 1 215 ? 1.183 4.982 -0.349 1.00 97.06 215 ALA A O 1
ATOM 1681 N N . TYR A 1 216 ? 2.417 5.035 1.507 1.00 97.38 216 TYR A N 1
ATOM 1682 C CA . TYR A 1 216 ? 2.910 3.652 1.401 1.00 97.38 216 TYR A CA 1
ATOM 1683 C C . TYR A 1 216 ? 1.805 2.579 1.312 1.00 97.38 216 TYR A C 1
ATOM 1685 O O . TYR A 1 216 ? 1.948 1.585 0.597 1.00 97.38 216 TYR A O 1
ATOM 1693 N N . ALA A 1 217 ? 0.699 2.768 2.039 1.00 98.12 217 ALA A N 1
ATOM 1694 C CA . ALA A 1 217 ? -0.440 1.853 1.999 1.00 98.12 217 ALA A CA 1
ATOM 1695 C C . ALA A 1 217 ? -1.263 2.041 0.714 1.00 98.12 217 ALA A C 1
ATOM 1697 O O . ALA A 1 217 ? -1.749 1.060 0.161 1.00 98.12 217 ALA A O 1
ATOM 1698 N N . LEU A 1 218 ? -1.361 3.277 0.207 1.00 98.44 218 LEU A N 1
ATOM 1699 C CA . LEU A 1 218 ? -1.970 3.585 -1.091 1.00 98.44 218 LEU A CA 1
ATOM 1700 C C . LEU A 1 218 ? -1.140 3.040 -2.254 1.00 98.44 218 LEU A C 1
ATOM 1702 O O . LEU A 1 218 ? -1.704 2.415 -3.141 1.00 98.44 218 LEU A O 1
ATOM 1706 N N . ASP A 1 219 ? 0.185 3.186 -2.221 1.00 98.44 219 ASP A N 1
ATOM 1707 C CA . ASP A 1 219 ? 1.090 2.586 -3.203 1.00 98.44 219 ASP A CA 1
ATOM 1708 C C . ASP A 1 219 ? 0.954 1.057 -3.187 1.00 98.44 219 ASP A C 1
ATOM 1710 O O . ASP A 1 219 ? 0.754 0.444 -4.230 1.00 98.44 219 ASP A O 1
ATOM 1714 N N . SER A 1 220 ? 0.970 0.435 -2.000 1.00 98.38 220 SER A N 1
ATOM 1715 C CA . SER A 1 220 ? 0.764 -1.015 -1.862 1.00 98.38 220 SER A CA 1
ATOM 1716 C C . SER A 1 220 ? -0.600 -1.453 -2.420 1.00 98.38 220 SER A C 1
ATOM 1718 O O . SER A 1 220 ? -0.676 -2.416 -3.175 1.00 98.38 220 SER A O 1
ATOM 1720 N N . TRP A 1 221 ? -1.675 -0.725 -2.116 1.00 98.12 221 TRP A N 1
ATOM 1721 C CA . TRP A 1 221 ? -3.008 -0.983 -2.666 1.00 98.12 221 TRP A CA 1
ATOM 1722 C C . TRP A 1 221 ? -3.052 -0.869 -4.193 1.00 98.12 221 TRP A C 1
ATOM 1724 O O . TRP A 1 221 ? -3.560 -1.764 -4.865 1.00 98.12 221 TRP A O 1
ATOM 1734 N N . ARG A 1 222 ? -2.482 0.204 -4.748 1.00 97.19 222 ARG A N 1
ATOM 1735 C CA . ARG A 1 222 ? -2.407 0.459 -6.192 1.00 97.19 222 ARG A CA 1
ATOM 1736 C C . ARG A 1 222 ? -1.604 -0.610 -6.936 1.00 97.19 222 ARG A C 1
ATOM 1738 O O . ARG A 1 222 ? -1.963 -0.949 -8.053 1.00 97.19 222 ARG A O 1
ATOM 1745 N N . ILE A 1 223 ? -0.555 -1.156 -6.318 1.00 96.69 223 ILE A N 1
ATOM 1746 C CA . ILE A 1 223 ? 0.293 -2.195 -6.922 1.00 96.69 223 ILE A CA 1
ATOM 1747 C C . ILE A 1 223 ? -0.342 -3.595 -6.847 1.00 96.69 223 ILE A C 1
ATOM 1749 O O . ILE A 1 223 ? -0.187 -4.370 -7.791 1.00 96.69 223 ILE A O 1
ATOM 1753 N N . PHE A 1 224 ? -1.007 -3.936 -5.734 1.00 96.62 224 PHE A N 1
ATOM 1754 C CA . PHE A 1 224 ? -1.386 -5.325 -5.413 1.00 96.62 224 PHE A CA 1
ATOM 1755 C C . PHE A 1 224 ? -2.896 -5.605 -5.339 1.00 96.62 224 PHE A C 1
ATOM 1757 O O . PHE A 1 224 ? -3.280 -6.768 -5.373 1.00 96.62 224 PHE A O 1
ATOM 1764 N N . CYS A 1 225 ? -3.759 -4.590 -5.211 1.00 96.88 225 CYS A N 1
ATOM 1765 C CA . CYS A 1 225 ? -5.190 -4.796 -4.927 1.00 96.88 225 CYS A CA 1
ATOM 1766 C C . CYS A 1 225 ? -6.145 -4.030 -5.857 1.00 96.88 225 CYS A C 1
ATOM 1768 O O . CYS A 1 225 ? -7.242 -4.519 -6.130 1.00 96.88 225 CYS A O 1
ATOM 1770 N N . ARG A 1 226 ? -5.766 -2.832 -6.329 1.00 94.75 226 ARG A N 1
ATOM 1771 C CA . ARG A 1 226 ? -6.675 -1.924 -7.052 1.00 94.75 226 ARG A CA 1
ATOM 1772 C C . ARG A 1 226 ? -7.217 -2.537 -8.342 1.00 94.75 226 ARG A C 1
ATOM 1774 O O . ARG A 1 226 ? -8.416 -2.452 -8.586 1.00 94.75 226 ARG A O 1
ATOM 1781 N N . ASP A 1 227 ? -6.354 -3.166 -9.135 1.00 92.25 227 ASP A N 1
ATOM 1782 C CA . ASP A 1 227 ? -6.734 -3.779 -10.414 1.00 92.25 227 ASP A CA 1
ATOM 1783 C C . ASP A 1 227 ? -7.765 -4.902 -10.211 1.00 92.25 227 ASP A C 1
ATOM 1785 O O . ASP A 1 227 ? -8.812 -4.895 -10.860 1.00 92.25 227 ASP A O 1
ATOM 1789 N N . LYS A 1 228 ? -7.559 -5.764 -9.204 1.00 92.06 228 LYS A N 1
ATOM 1790 C CA . LYS A 1 228 ? -8.512 -6.817 -8.817 1.00 92.06 228 LYS A CA 1
ATOM 1791 C C . LYS A 1 228 ? -9.867 -6.252 -8.370 1.00 92.06 228 LYS A C 1
ATOM 1793 O O . LYS A 1 228 ? -10.897 -6.802 -8.747 1.00 92.06 228 LYS A O 1
ATOM 1798 N N . LEU A 1 229 ? -9.897 -5.142 -7.619 1.00 92.94 229 LEU A N 1
ATOM 1799 C CA . LEU A 1 229 ? -11.159 -4.473 -7.251 1.00 92.94 229 LEU A CA 1
ATOM 1800 C C . LEU A 1 229 ? -11.873 -3.850 -8.466 1.00 92.94 229 LEU A C 1
ATOM 1802 O O . LEU A 1 229 ? -13.098 -3.778 -8.480 1.00 92.94 229 LEU A O 1
ATOM 1806 N N . ARG A 1 230 ? -11.121 -3.387 -9.470 1.00 88.75 230 ARG A N 1
ATOM 1807 C CA . ARG A 1 230 ? -11.661 -2.795 -10.707 1.00 88.75 230 ARG A CA 1
ATOM 1808 C C . ARG A 1 230 ? -12.055 -3.837 -11.763 1.00 88.75 230 ARG A C 1
ATOM 1810 O O . ARG A 1 230 ? -12.614 -3.450 -12.784 1.00 88.75 230 ARG A O 1
ATOM 1817 N N . GLY A 1 231 ? -11.767 -5.122 -11.543 1.00 87.00 231 GLY A N 1
ATOM 1818 C CA . GLY A 1 231 ? -11.972 -6.179 -12.539 1.00 87.00 231 GLY A CA 1
ATOM 1819 C C . GLY A 1 231 ? -11.017 -6.088 -13.737 1.00 87.00 231 GLY A C 1
ATOM 1820 O O . GLY A 1 231 ? -11.367 -6.529 -14.827 1.00 87.00 231 GLY A O 1
ATOM 1821 N N . VAL A 1 232 ? -9.835 -5.488 -13.559 1.00 83.06 232 VAL A N 1
ATOM 1822 C CA . VAL A 1 232 ? -8.787 -5.439 -14.590 1.00 83.06 232 VAL A CA 1
ATOM 1823 C C . VAL A 1 232 ? -8.038 -6.772 -14.589 1.00 83.06 232 VAL A C 1
ATOM 1825 O O . VAL A 1 232 ? -7.560 -7.210 -13.544 1.00 83.06 232 VAL A O 1
ATOM 1828 N N . GLU A 1 233 ? -7.941 -7.416 -15.752 1.00 67.12 233 GLU A N 1
ATOM 1829 C CA . GLU A 1 233 ? -7.298 -8.726 -15.893 1.00 67.12 233 GLU A CA 1
ATOM 1830 C C . GLU A 1 233 ? -5.775 -8.669 -15.671 1.00 67.12 233 GLU A C 1
ATOM 1832 O O . GLU A 1 233 ? -5.064 -7.779 -16.160 1.00 67.12 233 GLU A O 1
ATOM 1837 N N . ASP A 1 234 ? -5.257 -9.672 -14.958 1.00 61.91 234 ASP A N 1
ATOM 1838 C CA . ASP A 1 234 ? -3.820 -9.891 -14.820 1.00 61.91 234 ASP A CA 1
ATOM 1839 C C . ASP A 1 234 ? -3.174 -10.249 -16.170 1.00 61.91 234 ASP A C 1
ATOM 1841 O O . ASP A 1 234 ? -3.800 -10.779 -17.083 1.00 61.91 234 ASP A O 1
ATOM 1845 N N . GLY A 1 235 ? -1.885 -9.934 -16.316 1.00 55.91 235 GLY A N 1
ATOM 1846 C CA . GLY A 1 235 ? -1.132 -10.157 -17.558 1.00 55.91 235 GLY A CA 1
ATOM 1847 C C . GLY A 1 235 ? -1.424 -9.209 -18.736 1.00 55.91 235 GLY A C 1
ATOM 1848 O O . GLY A 1 235 ? -0.572 -9.117 -19.621 1.00 55.91 235 GLY A O 1
ATOM 1849 N N . LEU A 1 236 ? -2.537 -8.457 -18.753 1.00 54.91 236 LEU A N 1
ATOM 1850 C CA . LEU A 1 236 ? -2.825 -7.500 -19.831 1.00 54.91 236 LEU A CA 1
ATOM 1851 C C . LEU A 1 236 ? -1.917 -6.258 -19.763 1.00 54.91 236 LEU A C 1
ATOM 1853 O O . LEU A 1 236 ? -2.201 -5.255 -19.106 1.00 54.91 236 LEU A O 1
ATOM 1857 N N . LEU A 1 237 ? -0.800 -6.337 -20.478 1.00 57.94 237 LEU A N 1
ATOM 1858 C CA . LEU A 1 237 ? 0.095 -5.221 -20.758 1.00 57.94 237 LEU A CA 1
ATOM 1859 C C . LEU A 1 237 ? -0.221 -4.634 -22.133 1.00 57.94 237 LEU A C 1
ATOM 1861 O O . LEU A 1 237 ? -0.645 -5.359 -23.031 1.00 57.94 237 LEU A O 1
ATOM 1865 N N . ASP A 1 238 ? 0.036 -3.335 -22.308 1.00 52.28 238 ASP A N 1
ATOM 1866 C CA . ASP A 1 238 ? -0.230 -2.585 -23.547 1.00 52.28 238 ASP A CA 1
ATOM 1867 C C . ASP A 1 238 ? 0.731 -2.950 -24.699 1.00 52.28 238 ASP A C 1
ATOM 1869 O O . ASP A 1 238 ? 1.428 -2.103 -25.258 1.00 52.28 238 ASP A O 1
ATOM 1873 N N . ILE A 1 239 ? 0.781 -4.225 -25.079 1.00 47.44 239 ILE A N 1
ATOM 1874 C CA . ILE A 1 239 ? 1.505 -4.695 -26.260 1.00 47.44 239 ILE A CA 1
ATOM 1875 C C . ILE A 1 239 ? 0.586 -4.516 -27.477 1.00 47.44 239 ILE A C 1
ATOM 1877 O O . ILE A 1 239 ? -0.090 -5.442 -27.910 1.00 47.44 239 ILE A O 1
ATOM 1881 N N . GLY A 1 240 ? 0.559 -3.296 -28.023 1.00 44.00 240 GLY A N 1
ATOM 1882 C CA . GLY A 1 240 ? -0.059 -3.004 -29.324 1.00 44.00 240 GLY A CA 1
ATOM 1883 C C . GLY A 1 240 ? -1.539 -2.600 -29.322 1.00 44.00 240 GLY A C 1
ATOM 1884 O O . GLY A 1 240 ? -2.155 -2.602 -30.386 1.00 44.00 240 GLY A O 1
ATOM 1885 N N . PHE A 1 241 ? -2.126 -2.228 -28.179 1.00 46.00 241 PHE A N 1
ATOM 1886 C CA . PHE A 1 241 ? -3.469 -1.630 -28.158 1.00 46.00 241 PHE A CA 1
ATOM 1887 C C . PHE A 1 241 ? -3.442 -0.146 -28.577 1.00 46.00 241 PHE A C 1
ATOM 1889 O O . PHE A 1 241 ? -2.512 0.567 -28.198 1.00 46.00 241 PHE A O 1
ATOM 1896 N N . PRO A 1 242 ? -4.463 0.357 -29.303 1.00 44.53 242 PRO A N 1
ATOM 1897 C CA . PRO A 1 242 ? -4.585 1.782 -29.607 1.00 44.53 242 PRO A CA 1
ATOM 1898 C C . PRO A 1 242 ? -4.804 2.609 -28.328 1.00 44.53 242 PRO A C 1
ATOM 1900 O O . PRO A 1 242 ? -5.544 2.193 -27.430 1.00 44.53 242 PRO A O 1
ATOM 1903 N N . ASP A 1 243 ? -4.187 3.795 -28.274 1.00 52.75 243 ASP A N 1
ATOM 1904 C CA . ASP A 1 243 ? -3.920 4.565 -27.044 1.00 52.75 243 ASP A CA 1
ATOM 1905 C C . ASP A 1 243 ? -5.120 4.759 -26.102 1.00 52.75 243 ASP A C 1
ATOM 1907 O O . ASP A 1 243 ? -4.963 4.705 -24.881 1.00 52.75 243 ASP A O 1
ATOM 1911 N N . ASN A 1 244 ? -6.325 4.954 -26.643 1.00 45.91 244 ASN A N 1
ATOM 1912 C CA . ASN A 1 244 ? -7.521 5.204 -25.833 1.00 45.91 244 ASN A CA 1
ATOM 1913 C C . ASN A 1 244 ? -8.011 3.950 -25.085 1.00 45.91 244 ASN A C 1
ATOM 1915 O O . ASN A 1 244 ? -8.391 4.053 -23.924 1.00 45.91 244 ASN A O 1
ATOM 1919 N N . ILE A 1 245 ? -7.947 2.764 -25.704 1.00 45.97 245 ILE A N 1
ATOM 1920 C CA . ILE A 1 245 ? -8.350 1.492 -25.066 1.00 45.97 245 ILE A CA 1
ATOM 1921 C C . ILE A 1 245 ? -7.236 0.982 -24.139 1.00 45.97 245 ILE A C 1
ATOM 1923 O O . ILE A 1 245 ? -7.508 0.427 -23.073 1.00 45.97 245 ILE A O 1
ATOM 1927 N N . ALA A 1 246 ? -5.980 1.209 -24.534 1.00 51.03 246 ALA A N 1
ATOM 1928 C CA . ALA A 1 246 ? -4.793 0.922 -23.734 1.00 51.03 246 ALA A CA 1
ATOM 1929 C C . ALA A 1 246 ? -4.847 1.634 -22.366 1.00 51.03 246 ALA A C 1
ATOM 1931 O O . ALA A 1 246 ? -4.704 1.026 -21.307 1.00 51.03 246 ALA A O 1
ATOM 1932 N N . LYS A 1 247 ? -5.138 2.941 -22.371 1.00 52.22 247 LYS A N 1
ATOM 1933 C CA . LYS A 1 247 ? -5.087 3.794 -21.174 1.00 52.22 247 LYS A CA 1
ATOM 1934 C C . LYS A 1 247 ? -6.067 3.394 -20.063 1.00 52.22 247 LYS A C 1
ATOM 1936 O O . LYS A 1 247 ? -5.733 3.583 -18.895 1.00 52.22 247 LYS A O 1
ATOM 1941 N N . GLU A 1 248 ? -7.237 2.850 -20.399 1.00 50.34 248 GLU A N 1
ATOM 1942 C CA . GLU A 1 248 ? -8.266 2.460 -19.420 1.00 50.34 248 GLU A CA 1
ATOM 1943 C C . GLU A 1 248 ? -8.023 1.079 -18.797 1.00 50.34 248 GLU A C 1
ATOM 1945 O O . GLU A 1 248 ? -8.279 0.890 -17.602 1.00 50.34 248 GLU A O 1
ATOM 1950 N N . ARG A 1 249 ? -7.499 0.129 -19.589 1.00 59.06 249 ARG A N 1
ATOM 1951 C CA . ARG A 1 249 ? -7.190 -1.245 -19.146 1.00 59.06 249 ARG A CA 1
ATOM 1952 C C . ARG A 1 249 ? -5.758 -1.438 -18.648 1.00 59.06 249 ARG A C 1
ATOM 1954 O O . ARG A 1 249 ? -5.430 -2.509 -18.144 1.00 59.06 249 ARG A O 1
ATOM 1961 N N . ARG A 1 250 ? -4.919 -0.405 -18.733 1.00 71.75 250 ARG A N 1
ATOM 1962 C CA . ARG A 1 250 ? -3.575 -0.393 -18.156 1.00 71.75 250 ARG A CA 1
ATOM 1963 C C . ARG A 1 250 ? -3.618 -0.681 -16.655 1.00 71.75 250 ARG A C 1
ATOM 1965 O O . ARG A 1 250 ? -4.167 0.100 -15.878 1.00 71.75 250 ARG A O 1
ATOM 1972 N N . GLN A 1 251 ? -2.947 -1.759 -16.262 1.00 86.31 251 GLN A N 1
ATOM 1973 C CA . GLN A 1 251 ? -2.764 -2.157 -14.868 1.00 86.31 251 GLN A CA 1
ATOM 1974 C C . GLN A 1 251 ? -2.131 -1.026 -14.042 1.00 86.31 251 GLN A C 1
ATOM 1976 O O . GLN A 1 251 ? -1.105 -0.449 -14.431 1.00 86.31 251 GLN A O 1
ATOM 1981 N N . GLU A 1 252 ? -2.728 -0.709 -12.895 1.00 91.31 252 GLU A N 1
ATOM 1982 C CA . GLU A 1 252 ? -2.419 0.469 -12.087 1.00 91.31 252 GLU A CA 1
ATOM 1983 C C . GLU A 1 252 ? -0.952 0.516 -11.651 1.00 91.31 252 GLU A C 1
ATOM 1985 O O . GLU A 1 252 ? -0.357 1.594 -11.665 1.00 91.31 252 GLU A O 1
ATOM 1990 N N . TRP A 1 253 ? -0.336 -0.629 -11.326 1.00 92.69 253 TRP A N 1
ATOM 1991 C CA . TRP A 1 253 ? 1.063 -0.704 -10.875 1.00 92.69 253 TRP A CA 1
ATOM 1992 C C . TRP A 1 253 ? 2.049 -0.007 -11.830 1.00 92.69 253 TRP A C 1
ATOM 1994 O O . TRP A 1 253 ? 3.058 0.538 -11.383 1.00 92.69 253 TRP A O 1
ATOM 2004 N N . THR A 1 254 ? 1.746 0.031 -13.134 1.00 91.50 254 THR A N 1
ATOM 2005 C CA . THR A 1 254 ? 2.571 0.694 -14.160 1.00 91.50 254 THR A CA 1
ATOM 2006 C C . THR A 1 254 ? 2.620 2.222 -14.011 1.00 91.50 254 THR A C 1
ATOM 2008 O O . THR A 1 254 ? 3.526 2.860 -14.552 1.00 91.50 254 THR A O 1
ATOM 2011 N N . ARG A 1 255 ? 1.655 2.802 -13.279 1.00 91.06 255 ARG A N 1
ATOM 2012 C CA . ARG A 1 255 ? 1.478 4.236 -12.982 1.00 91.06 255 ARG A CA 1
ATOM 2013 C C . ARG A 1 255 ? 1.959 4.618 -11.574 1.00 91.06 255 ARG A C 1
ATOM 2015 O O . ARG A 1 255 ? 1.822 5.777 -11.174 1.00 91.06 255 ARG A O 1
ATOM 2022 N N . VAL A 1 256 ? 2.453 3.666 -10.779 1.00 95.31 256 VAL A N 1
ATOM 2023 C CA . VAL A 1 256 ? 2.878 3.918 -9.394 1.00 95.31 256 VAL A CA 1
ATOM 2024 C C . VAL A 1 256 ? 4.360 4.289 -9.372 1.00 95.31 256 VAL A C 1
ATOM 2026 O O . VAL A 1 256 ? 5.204 3.554 -9.878 1.00 95.31 256 VAL A O 1
ATOM 2029 N N . ILE A 1 257 ? 4.677 5.424 -8.749 1.00 94.81 257 ILE A N 1
ATOM 2030 C CA . ILE A 1 257 ? 6.046 5.861 -8.447 1.00 94.81 257 ILE A CA 1
ATOM 2031 C C . ILE A 1 257 ? 6.145 5.959 -6.914 1.00 94.81 257 ILE A C 1
ATOM 2033 O O . ILE A 1 257 ? 5.874 7.017 -6.346 1.00 94.81 257 ILE A O 1
ATOM 2037 N N . PRO A 1 258 ? 6.410 4.839 -6.215 1.00 95.44 258 PRO A N 1
ATOM 2038 C CA . PRO A 1 258 ? 6.406 4.790 -4.762 1.00 95.44 258 PRO A CA 1
ATOM 2039 C C . PRO A 1 258 ? 7.709 5.352 -4.192 1.00 95.44 258 PRO A C 1
ATOM 2041 O O . PRO A 1 258 ? 8.777 5.210 -4.783 1.00 95.44 258 PRO A O 1
ATOM 2044 N N . LEU A 1 259 ? 7.641 5.909 -2.982 1.00 92.56 259 LEU A N 1
ATOM 2045 C CA . LEU A 1 259 ? 8.832 6.345 -2.237 1.00 92.56 259 LEU A CA 1
ATOM 2046 C C . LEU A 1 259 ? 9.442 5.234 -1.363 1.00 92.56 259 LEU A C 1
ATOM 2048 O O . LEU A 1 259 ? 10.546 5.391 -0.837 1.00 92.56 259 LEU A O 1
ATOM 2052 N N . ASP A 1 260 ? 8.727 4.122 -1.163 1.00 94.06 260 ASP A N 1
ATOM 2053 C CA . ASP A 1 260 ? 9.243 2.995 -0.389 1.00 94.06 260 ASP A CA 1
ATOM 2054 C C . ASP A 1 260 ? 10.234 2.153 -1.200 1.00 94.06 260 ASP A C 1
ATOM 2056 O O . ASP A 1 260 ? 9.957 1.717 -2.315 1.00 94.06 260 ASP A O 1
ATOM 2060 N N . LYS A 1 261 ? 11.382 1.867 -0.588 1.00 91.06 261 LYS A N 1
ATOM 2061 C CA . LYS A 1 261 ? 12.507 1.166 -1.214 1.00 91.06 261 LYS A CA 1
ATOM 2062 C C . LYS A 1 261 ? 12.211 -0.267 -1.653 1.00 91.06 261 LYS A C 1
ATOM 2064 O O . LYS A 1 261 ? 12.851 -0.753 -2.582 1.00 91.06 261 LYS A O 1
ATOM 2069 N N . GLU A 1 262 ? 11.295 -0.954 -0.974 1.00 93.88 262 GLU A N 1
ATOM 2070 C CA . GLU A 1 262 ? 10.942 -2.333 -1.307 1.00 93.88 262 GLU A CA 1
ATOM 2071 C C . GLU A 1 262 ? 9.890 -2.358 -2.425 1.00 93.88 262 GLU A C 1
ATOM 2073 O O . GLU A 1 262 ? 9.987 -3.182 -3.332 1.00 93.88 262 GLU A O 1
ATOM 2078 N N . LEU A 1 263 ? 8.959 -1.393 -2.437 1.00 95.75 263 LEU A N 1
ATOM 2079 C CA . LEU A 1 263 ? 8.052 -1.171 -3.572 1.00 95.75 263 LEU A CA 1
ATOM 2080 C C . LEU A 1 263 ? 8.800 -0.703 -4.836 1.00 95.75 263 LEU A C 1
ATOM 2082 O O . LEU A 1 263 ? 8.509 -1.192 -5.925 1.00 95.75 263 LEU A O 1
ATOM 2086 N N . ILE A 1 264 ? 9.804 0.175 -4.704 1.00 93.50 264 ILE A N 1
ATOM 2087 C CA . ILE A 1 264 ? 10.701 0.573 -5.806 1.00 93.50 264 ILE A CA 1
ATOM 2088 C C . ILE A 1 264 ? 11.381 -0.657 -6.417 1.00 93.50 264 ILE A C 1
ATOM 2090 O O . ILE A 1 264 ? 11.395 -0.816 -7.638 1.00 93.50 264 ILE A O 1
ATOM 2094 N N . ALA A 1 265 ? 11.939 -1.541 -5.585 1.00 91.25 265 ALA A N 1
ATOM 2095 C CA . ALA A 1 265 ? 12.623 -2.736 -6.069 1.00 91.25 265 ALA A CA 1
ATOM 2096 C C . ALA A 1 265 ? 11.656 -3.746 -6.712 1.00 91.25 265 ALA A C 1
ATOM 2098 O O . ALA A 1 265 ? 11.985 -4.304 -7.758 1.00 91.25 265 ALA A O 1
ATOM 2099 N N . TYR A 1 266 ? 10.443 -3.897 -6.169 1.00 94.00 266 TYR A N 1
ATOM 2100 C CA . TYR A 1 266 ? 9.382 -4.696 -6.785 1.00 94.00 266 TYR A CA 1
ATOM 2101 C C . TYR A 1 266 ? 8.990 -4.180 -8.177 1.00 94.00 266 TYR A C 1
ATOM 2103 O O . TYR A 1 266 ? 8.955 -4.954 -9.132 1.00 94.00 266 TYR A O 1
ATOM 2111 N N . ILE A 1 267 ? 8.733 -2.873 -8.326 1.00 93.62 267 ILE A N 1
ATOM 2112 C CA . ILE A 1 267 ? 8.351 -2.287 -9.622 1.00 93.62 267 ILE A CA 1
ATOM 2113 C C . ILE A 1 267 ? 9.500 -2.394 -10.632 1.00 93.62 267 ILE A C 1
ATOM 2115 O O . ILE A 1 267 ? 9.260 -2.706 -11.797 1.00 93.62 267 ILE A O 1
ATOM 2119 N N . ARG A 1 268 ? 10.755 -2.223 -10.194 1.00 89.94 268 ARG A N 1
ATOM 2120 C CA . ARG A 1 268 ? 11.939 -2.473 -11.033 1.00 89.94 268 ARG A CA 1
ATOM 2121 C C . ARG A 1 268 ? 12.010 -3.900 -11.538 1.00 89.94 268 ARG A C 1
ATOM 2123 O O . ARG A 1 268 ? 12.207 -4.097 -12.731 1.00 89.94 268 ARG A O 1
ATOM 2130 N N . TRP A 1 269 ? 11.841 -4.876 -10.651 1.00 89.62 269 TRP A N 1
ATOM 2131 C CA . TRP A 1 269 ? 11.790 -6.282 -11.030 1.00 89.62 269 TRP A CA 1
ATOM 2132 C C . TRP A 1 269 ? 10.649 -6.533 -12.018 1.00 89.62 269 TRP A C 1
ATOM 2134 O O . TRP A 1 269 ? 10.889 -7.091 -13.085 1.00 89.62 269 TRP A O 1
ATOM 2144 N N . ARG A 1 270 ? 9.440 -6.027 -11.741 1.00 90.69 270 ARG A N 1
ATOM 2145 C CA . ARG A 1 270 ? 8.271 -6.214 -12.612 1.00 90.69 270 ARG A CA 1
ATOM 2146 C C . ARG A 1 270 ? 8.467 -5.602 -14.006 1.00 90.69 270 ARG A C 1
ATOM 2148 O O . ARG A 1 270 ? 8.101 -6.254 -14.974 1.00 90.69 270 ARG A O 1
ATOM 2155 N N . TRP A 1 271 ? 9.104 -4.433 -14.144 1.00 90.12 271 TRP A N 1
ATOM 2156 C CA . TRP A 1 271 ? 9.486 -3.880 -15.459 1.00 90.12 271 TRP A CA 1
ATOM 2157 C C . TRP A 1 271 ? 10.647 -4.627 -16.130 1.00 90.12 271 TRP A C 1
ATOM 2159 O O . TRP A 1 271 ? 10.622 -4.803 -17.349 1.00 90.12 271 TRP A O 1
ATOM 2169 N N . LEU A 1 272 ? 11.629 -5.119 -15.368 1.00 86.38 272 LEU A N 1
ATOM 2170 C CA . LEU A 1 272 ? 12.759 -5.873 -15.920 1.00 86.38 272 LEU A CA 1
ATOM 2171 C C . LEU A 1 272 ? 12.305 -7.196 -16.550 1.00 86.38 272 LEU A C 1
ATOM 2173 O O . LEU A 1 272 ? 12.802 -7.565 -17.611 1.00 86.38 272 LEU A O 1
ATOM 2177 N N . ARG A 1 273 ? 11.296 -7.857 -15.964 1.00 85.88 273 ARG A N 1
ATOM 2178 C CA . ARG A 1 273 ? 10.622 -9.033 -16.557 1.00 85.88 273 ARG A CA 1
ATOM 2179 C C . ARG A 1 273 ? 9.996 -8.753 -17.926 1.00 85.88 273 ARG A C 1
ATOM 2181 O O . ARG A 1 273 ? 9.794 -9.682 -18.697 1.00 85.88 273 ARG A O 1
ATOM 2188 N N . LEU A 1 274 ? 9.711 -7.487 -18.230 1.00 86.44 274 LEU A N 1
ATOM 2189 C CA . LEU A 1 274 ? 9.165 -7.027 -19.510 1.00 86.44 274 LEU A CA 1
ATOM 2190 C C . LEU A 1 274 ? 10.251 -6.494 -20.458 1.00 86.44 274 LEU A C 1
ATOM 2192 O O . LEU A 1 274 ? 9.930 -5.952 -21.512 1.00 86.44 274 LEU A O 1
ATOM 2196 N N . GLY A 1 275 ? 11.530 -6.616 -20.087 1.00 85.81 275 GLY A N 1
ATOM 2197 C CA . GLY A 1 275 ? 12.657 -6.111 -20.869 1.00 85.81 275 GLY A CA 1
ATOM 2198 C C . GLY A 1 275 ? 12.886 -4.603 -20.742 1.00 85.81 275 GLY A C 1
ATOM 2199 O O . GLY A 1 275 ? 13.432 -4.003 -21.667 1.00 85.81 275 GLY A O 1
ATOM 2200 N N . TYR A 1 276 ? 12.486 -3.970 -19.630 1.00 87.06 276 TYR A N 1
ATOM 2201 C CA . TYR A 1 276 ? 12.689 -2.534 -19.400 1.00 87.06 276 TYR A CA 1
ATOM 2202 C C . TYR A 1 276 ? 13.432 -2.238 -18.093 1.00 87.06 276 TYR A C 1
ATOM 2204 O O . TYR A 1 276 ? 13.049 -2.712 -17.024 1.00 87.06 276 TYR A O 1
ATOM 2212 N N . LEU A 1 277 ? 14.433 -1.354 -18.146 1.00 86.69 277 LEU A N 1
ATOM 2213 C CA . LEU A 1 277 ? 14.887 -0.644 -16.948 1.00 86.69 277 LEU A CA 1
ATOM 2214 C C . LEU A 1 277 ? 13.873 0.443 -16.622 1.00 86.69 277 LEU A C 1
ATOM 2216 O O . LEU A 1 277 ? 13.479 1.191 -17.514 1.00 86.69 277 LEU A O 1
ATOM 2220 N N . TRP A 1 278 ? 13.510 0.575 -15.350 1.00 88.69 278 TRP A N 1
ATOM 2221 C CA . TRP A 1 278 ? 12.572 1.592 -14.880 1.00 88.69 278 TRP A CA 1
ATOM 2222 C C . TRP A 1 278 ? 13.230 2.551 -13.882 1.00 88.69 278 TRP A C 1
ATOM 2224 O O . TRP A 1 278 ? 13.888 2.132 -12.916 1.00 88.69 278 TRP A O 1
ATOM 2234 N N . ASN A 1 279 ? 13.048 3.846 -14.136 1.00 87.31 279 ASN A N 1
ATOM 2235 C CA . ASN A 1 279 ? 13.543 4.936 -13.310 1.00 87.31 279 ASN A CA 1
ATOM 2236 C C . ASN A 1 279 ? 12.536 5.265 -12.183 1.00 87.31 279 ASN A C 1
ATOM 2238 O O . ASN A 1 279 ? 11.409 5.666 -12.477 1.00 87.31 279 ASN A O 1
ATOM 2242 N N . PRO A 1 280 ? 12.916 5.138 -10.897 1.00 88.62 280 PRO A N 1
ATOM 2243 C CA . PRO A 1 280 ? 12.036 5.417 -9.763 1.00 88.62 280 PRO A CA 1
ATOM 2244 C C . PRO A 1 280 ? 11.828 6.908 -9.477 1.00 88.62 280 PRO A C 1
ATOM 2246 O O . PRO A 1 280 ? 11.063 7.232 -8.576 1.00 88.62 280 PRO A O 1
ATOM 2249 N N . VAL A 1 281 ? 12.514 7.810 -10.187 1.00 87.31 281 VAL A N 1
ATOM 2250 C CA . VAL A 1 281 ? 12.357 9.262 -10.011 1.00 87.31 281 VAL A CA 1
ATOM 2251 C C . VAL A 1 281 ? 11.169 9.798 -10.817 1.00 87.31 281 VAL A C 1
ATOM 2253 O O . VAL A 1 281 ? 10.412 10.621 -10.311 1.00 87.31 281 VAL A O 1
ATOM 2256 N N . ASP A 1 282 ? 10.999 9.332 -12.057 1.00 86.88 282 ASP A N 1
ATOM 2257 C CA . ASP A 1 282 ? 10.050 9.889 -13.037 1.00 86.88 282 ASP A CA 1
ATOM 2258 C C . ASP A 1 282 ? 9.193 8.833 -13.770 1.00 86.88 282 ASP A C 1
ATOM 2260 O O . ASP A 1 282 ? 8.284 9.179 -14.524 1.00 86.88 282 ASP A O 1
ATOM 2264 N N . GLY A 1 283 ? 9.450 7.538 -13.561 1.00 89.06 283 GLY A N 1
ATOM 2265 C CA . GLY A 1 283 ? 8.755 6.444 -14.239 1.00 89.06 283 GLY A CA 1
ATOM 2266 C C . GLY A 1 283 ? 9.178 6.198 -15.696 1.00 89.06 283 GLY A C 1
ATOM 2267 O O . GLY A 1 283 ? 8.544 5.386 -16.393 1.00 89.06 283 GLY A O 1
ATOM 2268 N N . SER A 1 284 ? 10.231 6.872 -16.172 1.00 87.81 284 SER A N 1
ATOM 2269 C CA . SER A 1 284 ? 10.828 6.649 -17.493 1.00 87.81 284 SER A CA 1
ATOM 2270 C C . SER A 1 284 ? 11.383 5.227 -17.629 1.00 87.81 284 SER A C 1
ATOM 2272 O O . SER A 1 284 ? 11.671 4.535 -16.645 1.00 87.81 284 SER A O 1
ATOM 2274 N N . LYS A 1 285 ? 11.445 4.748 -18.876 1.00 88.44 285 LYS A N 1
ATOM 2275 C CA . LYS A 1 285 ? 11.772 3.359 -19.207 1.00 88.44 285 LYS A CA 1
ATOM 2276 C C . LYS A 1 285 ? 12.768 3.291 -20.353 1.00 88.44 285 LYS A C 1
ATOM 2278 O O . LYS A 1 285 ? 12.558 3.934 -21.376 1.00 88.44 285 LYS A O 1
ATOM 2283 N N . LEU A 1 286 ? 13.801 2.467 -20.197 1.00 85.19 286 LEU A N 1
ATOM 2284 C CA . LEU A 1 286 ? 14.757 2.136 -21.254 1.00 85.19 286 LEU A CA 1
ATOM 2285 C C . LEU A 1 286 ? 14.578 0.667 -21.636 1.00 85.19 286 LEU A C 1
ATOM 2287 O O . LEU A 1 286 ? 14.594 -0.192 -20.754 1.00 85.19 286 LEU A O 1
ATOM 2291 N N . LYS A 1 287 ? 14.407 0.371 -22.928 1.00 86.56 287 LYS A N 1
ATOM 2292 C CA . LYS A 1 287 ? 14.338 -1.013 -23.414 1.00 86.56 287 LYS A CA 1
ATOM 2293 C C . LYS A 1 287 ? 15.719 -1.664 -23.301 1.00 86.56 287 LYS A C 1
ATOM 2295 O O . LYS A 1 287 ? 16.712 -1.078 -23.722 1.00 86.56 287 LYS A O 1
ATOM 2300 N N . VAL A 1 288 ? 15.766 -2.860 -22.730 1.00 84.31 288 VAL A N 1
ATOM 2301 C CA . VAL A 1 288 ? 16.980 -3.661 -22.547 1.00 84.31 288 VAL A CA 1
ATOM 2302 C C . VAL A 1 288 ? 17.135 -4.618 -23.725 1.00 84.31 288 VAL A C 1
ATOM 2304 O O . VAL A 1 288 ? 16.150 -5.134 -24.254 1.00 84.31 288 VAL A O 1
ATOM 2307 N N . ASP A 1 289 ? 18.378 -4.864 -24.128 1.00 83.81 289 ASP A N 1
ATOM 2308 C CA . ASP A 1 289 ? 18.696 -5.903 -25.103 1.00 83.81 289 ASP A CA 1
ATOM 2309 C C . ASP A 1 289 ? 18.308 -7.307 -24.566 1.00 83.81 289 ASP A C 1
ATOM 2311 O O . ASP A 1 289 ? 18.645 -7.635 -23.423 1.00 83.81 289 ASP A O 1
ATOM 2315 N N . PRO A 1 290 ? 17.627 -8.170 -25.346 1.00 84.56 290 PRO A N 1
ATOM 2316 C CA . PRO A 1 290 ? 17.223 -9.501 -24.880 1.00 84.56 290 PRO A CA 1
ATOM 2317 C C . PRO A 1 290 ? 18.388 -10.399 -24.428 1.00 84.56 290 PRO A C 1
ATOM 2319 O O . PRO A 1 290 ? 18.235 -11.190 -23.493 1.00 84.56 290 PRO A O 1
ATOM 2322 N N . GLY A 1 291 ? 19.569 -10.259 -25.038 1.00 85.19 291 GLY A N 1
ATOM 2323 C CA . GLY A 1 291 ? 20.777 -10.974 -24.631 1.00 85.19 291 GLY A CA 1
ATOM 2324 C C . GLY A 1 291 ? 21.269 -10.535 -23.252 1.00 85.19 291 GLY A C 1
ATOM 2325 O O . GLY A 1 291 ? 21.700 -11.369 -22.461 1.00 85.19 291 GLY A O 1
ATOM 2326 N N . VAL A 1 292 ? 21.126 -9.253 -22.903 1.00 81.50 292 VAL A N 1
ATOM 2327 C CA . VAL A 1 292 ? 21.395 -8.760 -21.540 1.00 81.50 292 VAL A CA 1
ATOM 2328 C C . VAL A 1 292 ? 20.421 -9.367 -20.525 1.00 81.50 292 VAL A C 1
ATOM 2330 O O . VAL A 1 292 ? 20.865 -9.797 -19.462 1.00 81.50 292 VAL A O 1
ATOM 2333 N N . ILE A 1 293 ? 19.124 -9.467 -20.844 1.00 80.81 293 ILE A N 1
ATOM 2334 C CA . ILE A 1 293 ? 18.139 -10.124 -19.962 1.00 80.81 293 ILE A CA 1
ATOM 2335 C C . ILE A 1 293 ? 18.488 -11.605 -19.753 1.00 80.81 293 ILE A C 1
ATOM 2337 O O . ILE A 1 293 ? 1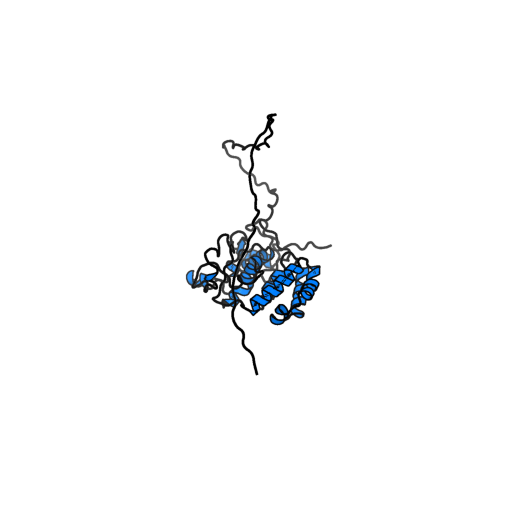8.470 -12.078 -18.618 1.00 80.81 293 ILE A O 1
ATOM 2341 N N . THR A 1 294 ? 18.889 -12.311 -20.813 1.00 83.88 294 THR A N 1
ATOM 2342 C CA . THR A 1 294 ? 19.327 -13.718 -20.736 1.00 83.88 294 THR A CA 1
ATOM 2343 C C . THR A 1 294 ? 20.560 -13.872 -19.837 1.00 83.88 294 THR A C 1
ATOM 2345 O O . THR A 1 294 ? 20.595 -14.725 -18.954 1.00 83.88 294 THR A O 1
ATOM 2348 N N . LYS A 1 295 ? 21.555 -12.986 -19.975 1.00 82.38 295 LYS A N 1
ATOM 2349 C CA . LYS A 1 295 ? 22.746 -12.975 -19.110 1.00 82.38 295 LYS A CA 1
ATOM 2350 C C . LYS A 1 295 ? 22.421 -12.660 -17.649 1.00 82.38 295 LYS A C 1
ATOM 2352 O O . LYS A 1 295 ? 23.006 -13.258 -16.749 1.00 82.38 295 LYS A O 1
ATOM 2357 N N . MET A 1 296 ? 21.470 -11.758 -17.390 1.00 79.00 296 MET A N 1
ATOM 2358 C CA . MET A 1 296 ? 20.948 -11.542 -16.036 1.00 79.00 296 MET A CA 1
ATOM 2359 C C . MET A 1 296 ? 20.281 -12.814 -15.498 1.00 79.00 296 MET A C 1
ATOM 2361 O O . MET A 1 296 ? 20.532 -13.170 -14.349 1.00 79.00 296 MET A O 1
ATOM 2365 N N . GLN A 1 297 ? 19.498 -13.529 -16.313 1.00 80.38 297 GLN A N 1
ATOM 2366 C CA . GLN A 1 297 ? 18.839 -14.784 -15.921 1.00 80.38 297 GLN A CA 1
ATOM 2367 C C . GLN A 1 297 ? 19.827 -15.895 -15.566 1.00 80.38 297 GLN A C 1
ATOM 2369 O O . GLN A 1 297 ? 19.663 -16.555 -14.540 1.00 80.38 297 GLN A O 1
ATOM 2374 N N . ASN A 1 298 ? 20.906 -16.020 -16.336 1.00 82.06 298 ASN A N 1
ATOM 2375 C CA . ASN A 1 298 ? 22.009 -16.943 -16.070 1.00 82.06 298 ASN A CA 1
ATOM 2376 C C . ASN A 1 298 ? 22.913 -16.507 -14.896 1.00 82.06 298 ASN A C 1
ATOM 2378 O O . ASN A 1 298 ? 23.830 -17.238 -14.528 1.00 82.06 298 ASN A O 1
ATOM 2382 N N . ARG A 1 299 ? 22.670 -15.328 -14.298 1.00 77.25 299 ARG A N 1
ATOM 2383 C CA . ARG A 1 299 ? 23.515 -14.678 -13.273 1.00 77.25 299 ARG A CA 1
ATOM 2384 C C . ARG A 1 299 ? 24.941 -14.354 -13.741 1.00 77.25 299 ARG A C 1
ATOM 2386 O O . ARG A 1 299 ? 25.848 -14.230 -12.926 1.00 77.25 299 ARG A O 1
ATOM 2393 N N . GLU A 1 300 ? 25.126 -14.154 -15.042 1.00 78.06 300 GLU A N 1
ATOM 2394 C CA . GLU A 1 300 ? 26.391 -13.710 -15.647 1.00 78.06 300 GLU A CA 1
ATOM 2395 C C . GLU A 1 300 ? 26.646 -12.202 -15.445 1.00 78.06 300 GLU A C 1
ATOM 2397 O O . GLU A 1 300 ? 27.758 -11.723 -15.657 1.00 78.06 300 GLU A O 1
ATOM 2402 N N . ILE A 1 301 ? 25.617 -11.435 -15.059 1.00 71.25 301 ILE A N 1
ATOM 2403 C CA . ILE A 1 301 ? 25.678 -9.982 -14.837 1.00 71.25 301 ILE A CA 1
ATOM 2404 C C . ILE A 1 301 ? 25.079 -9.642 -13.465 1.00 71.25 301 ILE A C 1
ATOM 2406 O O . ILE A 1 301 ? 23.873 -9.778 -13.260 1.00 71.25 301 ILE A O 1
ATOM 2410 N N . GLU A 1 302 ? 25.909 -9.147 -12.542 1.00 65.81 302 GLU A N 1
ATOM 2411 C CA . GLU A 1 302 ? 25.487 -8.724 -11.192 1.00 65.81 302 GLU A CA 1
ATOM 2412 C C . GLU A 1 302 ? 24.914 -7.293 -11.149 1.00 65.81 302 GLU A C 1
ATOM 2414 O O . GLU A 1 302 ? 24.008 -6.978 -10.369 1.00 65.81 302 GLU A O 1
ATOM 2419 N N . SER A 1 303 ? 25.426 -6.410 -12.011 1.00 67.62 303 SER A N 1
ATOM 2420 C CA . SER A 1 303 ? 24.988 -5.018 -12.135 1.00 67.62 303 SER A CA 1
ATOM 2421 C C . SER A 1 303 ? 25.014 -4.557 -13.589 1.00 67.62 303 SER A C 1
ATOM 2423 O O . SER A 1 303 ? 25.806 -5.042 -14.394 1.00 67.62 303 SER A O 1
ATOM 2425 N N . TYR A 1 304 ? 24.138 -3.616 -13.928 1.00 68.00 304 TYR A N 1
ATOM 2426 C CA . TYR A 1 304 ? 24.034 -3.042 -15.267 1.00 68.00 304 TYR A CA 1
ATOM 2427 C C . TYR A 1 304 ? 24.084 -1.514 -15.187 1.00 68.00 304 TYR A C 1
ATOM 2429 O O . TYR A 1 304 ? 23.717 -0.916 -14.172 1.00 68.00 304 TYR A O 1
ATOM 2437 N N . LYS A 1 305 ? 24.539 -0.844 -16.248 1.00 68.56 305 LYS A N 1
ATOM 2438 C CA . LYS A 1 305 ? 24.573 0.623 -16.283 1.00 68.56 305 LYS A CA 1
ATOM 2439 C C . LYS A 1 305 ? 23.189 1.161 -16.659 1.00 68.56 305 LYS A C 1
ATOM 2441 O O . LYS A 1 305 ? 22.866 1.301 -17.833 1.00 68.56 305 LYS A O 1
ATOM 2446 N N . GLY A 1 306 ? 22.360 1.403 -15.644 1.00 67.56 306 GLY A N 1
ATOM 2447 C CA . GLY A 1 306 ? 21.043 2.032 -15.778 1.00 67.56 306 GLY A CA 1
ATOM 2448 C C . GLY A 1 306 ? 21.059 3.539 -15.501 1.00 67.56 306 GLY A C 1
ATOM 2449 O O . GLY A 1 306 ? 22.109 4.177 -15.533 1.00 67.56 306 GLY A O 1
ATOM 2450 N N . PHE A 1 307 ? 19.878 4.089 -15.197 1.00 68.94 307 PHE A N 1
ATOM 2451 C CA . PHE A 1 307 ? 19.674 5.513 -14.887 1.00 68.94 307 PHE A CA 1
ATOM 2452 C C . PHE A 1 307 ? 20.469 5.992 -13.661 1.00 68.94 307 PHE A C 1
ATOM 2454 O O . PHE A 1 307 ? 21.112 7.037 -13.720 1.00 68.94 307 PHE A O 1
ATOM 2461 N N . ASP A 1 308 ? 20.475 5.207 -12.578 1.00 64.75 308 ASP A N 1
ATOM 2462 C CA . ASP A 1 308 ? 21.369 5.428 -11.439 1.00 64.75 308 ASP A CA 1
ATOM 2463 C C . ASP A 1 308 ? 22.519 4.426 -11.540 1.00 64.75 308 ASP A C 1
ATOM 2465 O O . ASP A 1 308 ? 22.297 3.213 -11.529 1.00 64.75 308 ASP A O 1
ATOM 2469 N N . ASN A 1 309 ? 23.746 4.925 -11.656 1.00 54.28 309 ASN A N 1
ATOM 2470 C CA . ASN A 1 309 ? 24.934 4.095 -11.814 1.00 54.28 309 ASN A CA 1
ATOM 2471 C C . ASN A 1 309 ? 25.533 3.737 -10.432 1.00 54.28 309 ASN A C 1
ATOM 2473 O O . ASN A 1 309 ? 25.821 4.666 -9.674 1.00 54.28 309 ASN A O 1
ATOM 2477 N N . PRO A 1 310 ? 25.788 2.455 -10.095 1.00 56.41 310 PRO A N 1
ATOM 2478 C CA . PRO A 1 310 ? 25.412 1.231 -10.811 1.00 56.41 310 PRO A CA 1
ATOM 2479 C C . PRO A 1 310 ? 23.981 0.764 -10.485 1.00 56.41 310 PRO A C 1
ATOM 2481 O O . PRO A 1 310 ? 23.545 0.793 -9.330 1.00 56.41 310 PRO A O 1
ATOM 2484 N N . TRP A 1 311 ? 23.267 0.244 -11.488 1.00 63.34 311 TRP A N 1
ATOM 2485 C CA . TRP A 1 311 ? 21.944 -0.353 -11.299 1.00 63.34 311 TRP A CA 1
ATOM 2486 C C . TRP A 1 311 ? 22.132 -1.814 -10.883 1.00 63.34 311 TRP A C 1
ATOM 2488 O O . TRP A 1 311 ? 22.441 -2.685 -11.699 1.00 63.34 311 TRP A O 1
ATOM 2498 N N . ILE A 1 312 ? 22.028 -2.062 -9.579 1.00 58.16 312 ILE A N 1
ATOM 2499 C CA . ILE A 1 312 ? 22.239 -3.384 -8.983 1.00 58.16 312 ILE A CA 1
ATOM 2500 C C . ILE A 1 312 ? 21.068 -4.299 -9.365 1.00 58.16 312 ILE A C 1
ATOM 2502 O O . ILE A 1 312 ? 19.939 -4.071 -8.928 1.00 58.16 312 ILE A O 1
ATOM 2506 N N . VAL A 1 313 ? 21.359 -5.332 -10.161 1.00 58.72 313 VAL A N 1
ATOM 2507 C CA . VAL A 1 313 ? 20.401 -6.382 -10.552 1.00 58.72 313 VAL A CA 1
ATOM 2508 C C . VAL A 1 313 ? 20.331 -7.446 -9.464 1.00 58.72 313 VAL A C 1
ATOM 2510 O O . VAL A 1 313 ? 19.260 -7.955 -9.167 1.00 58.72 313 VAL A O 1
ATOM 2513 N N . TYR A 1 314 ? 21.464 -7.736 -8.822 1.00 54.97 314 TYR A N 1
ATOM 2514 C CA . TYR A 1 314 ? 21.558 -8.677 -7.716 1.00 54.97 314 TYR A CA 1
ATOM 2515 C C . TYR A 1 314 ? 22.265 -8.024 -6.534 1.00 54.97 314 TYR A C 1
ATOM 2517 O O . TYR A 1 314 ? 23.442 -7.677 -6.604 1.00 54.97 314 TYR A O 1
ATOM 2525 N N . ALA A 1 315 ? 21.547 -7.850 -5.424 1.00 46.81 315 ALA A N 1
ATOM 2526 C CA . ALA A 1 315 ? 22.179 -7.442 -4.178 1.00 46.81 315 ALA A CA 1
ATOM 2527 C C . ALA A 1 315 ? 23.096 -8.576 -3.701 1.00 46.81 315 ALA A C 1
ATOM 2529 O O . ALA A 1 315 ? 22.605 -9.656 -3.361 1.00 46.81 315 ALA A O 1
ATOM 2530 N N . LEU A 1 316 ? 24.408 -8.324 -3.674 1.00 38.78 316 LEU A N 1
ATOM 2531 C CA . LEU A 1 316 ? 25.386 -9.231 -3.081 1.00 38.78 316 LEU A CA 1
ATOM 2532 C C . LEU A 1 316 ? 24.934 -9.588 -1.663 1.00 38.78 316 LEU A C 1
ATOM 2534 O O . LEU A 1 316 ? 24.868 -8.727 -0.783 1.00 38.78 316 LEU A O 1
ATOM 2538 N N . GLN A 1 317 ? 24.657 -10.870 -1.426 1.00 42.00 317 GLN A N 1
ATOM 2539 C CA . GLN A 1 317 ? 24.765 -11.372 -0.068 1.00 42.00 317 GLN A CA 1
ATOM 2540 C C . GLN A 1 317 ? 26.250 -11.349 0.271 1.00 42.00 317 GLN A C 1
ATOM 2542 O O . GLN A 1 317 ? 27.034 -12.062 -0.358 1.00 42.00 317 GLN A O 1
ATOM 2547 N N . GLU A 1 318 ? 26.636 -10.537 1.256 1.00 36.00 318 GLU A N 1
ATOM 2548 C CA . GLU A 1 318 ? 27.920 -10.719 1.926 1.00 36.00 318 GLU A CA 1
ATOM 2549 C C . GLU A 1 318 ? 27.996 -12.190 2.341 1.00 36.00 318 GLU A C 1
ATOM 2551 O O . GLU A 1 318 ? 27.211 -12.648 3.179 1.00 36.00 318 GLU A O 1
ATOM 2556 N N . LYS A 1 319 ? 28.908 -12.949 1.718 1.00 31.05 319 LYS A N 1
ATOM 2557 C CA . LYS A 1 319 ? 29.233 -14.295 2.177 1.00 31.05 319 LYS A CA 1
ATOM 2558 C C . LYS A 1 319 ? 29.728 -14.143 3.609 1.00 31.05 319 LYS A C 1
ATOM 2560 O O . LYS A 1 319 ? 30.854 -13.705 3.827 1.00 31.05 319 LYS A O 1
ATOM 2565 N N . LYS A 1 320 ? 28.882 -14.501 4.575 1.00 33.66 320 LYS A N 1
ATOM 2566 C CA . LYS A 1 320 ? 29.337 -14.780 5.932 1.00 33.66 320 LYS A CA 1
ATOM 2567 C C . LYS A 1 320 ? 30.231 -16.009 5.847 1.00 33.66 320 LYS A C 1
ATOM 2569 O O . LYS A 1 320 ? 29.727 -17.123 5.712 1.00 33.66 320 LYS A O 1
ATOM 2574 N N . SER A 1 321 ? 31.532 -15.740 5.808 1.00 34.19 321 SER A N 1
ATOM 2575 C CA . SER A 1 321 ? 32.582 -16.727 6.029 1.00 34.19 321 SER A CA 1
ATOM 2576 C C . SER A 1 321 ? 32.650 -17.134 7.498 1.00 34.19 321 SER A C 1
ATOM 2578 O O . SER A 1 321 ? 32.025 -16.441 8.335 1.00 34.19 321 SER A O 1
#

Sequence (321 aa):
MSLNTTRAPRRSARIAENVSKSVPESLPTEISPEKPRKRPRTKKKTLPPASDEEEIDADLTSKPSKPLYKLSSMNFPNTDASSFGLAQEKLADEPLKVLLACVFLTRTKGSVSMPVCREMFKRYPTVEALVKAEILDLTEMIQPLGLHNTRARTIIKLATAWQTQPPAQGKRYRKLHYPSRGDGADIPPSEQPIQDESLDHRVAWEIAHIPGVGAYALDSWRIFCRDKLRGVEDGLLDIGFPDNIAKERRQEWTRVIPLDKELIAYIRWRWLRLGYLWNPVDGSKLKVDPGVITKMQNREIESYKGFDNPWIVYALQEKKS

pLDDT: mean 75.59, std 26.68, range [24.52, 98.56]

InterPro domains:
  IPR003265 HhH-GPD domain [PF00730] (102-177)
  IPR011257 DNA glycosylase [SSF48150] (84-272)
  IPR045138 Methyl-CpG binding protein MeCP2/MBD4 [PTHR15074] (27-272)

Organism: NCBI:txid1940652

Foldseek 3Di:
DDDDDDDDDDDDDDDDDDDDDDDDDDDDDDDDDDDDDDDDDDDDDDDDDDDDDDDDDDDPDDDADDDPADADPDWQDALPDPDRPDPLQVCLVPLLLSLLVVLQVVPFDCVPSVVLSVVVCVQQVDLVSLLPDDLVVQLVSCVVRPPSNVSSVLSNQLSVCCVVQNFAAQFWDWDAQPPHHGARPVPDPVCGRHTHCVVPVGDTHRCRPGGPDDRSSRLSCLQRHPCVRNVQDPPDAPPPDDPVVRVVSHRRNLVRLGSDN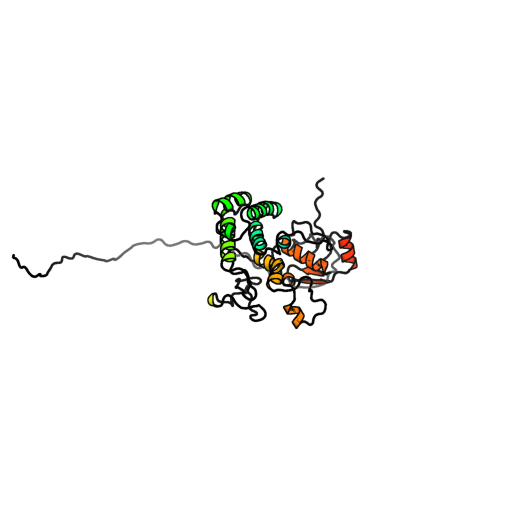SSVSRSQSVVVSVQWGADSPPRDIDGHDVVVSVCVNVVVDQFDVDPRPTHGSTDDDPPPD